Protein AF-A0A397EAC3-F1 (afdb_monomer_lite)

Organism: Aphanomyces astaci (NCBI:txid112090)

Sequence (287 aa):
MGDSKLPSREAATDLLLVFMDKLGMSSMMDRLKLCAGHKNWRTREQILVAILLAMQRFRGDPNRLCRPSIQAHSKHAHAHASLQIWRRRSKQPSARIDSPVIIAAVVVSIAPVVPAQSPGAIPLASFRQPPPAPCDIVSRRCPALQQLQRVVASGGAFHAGFAPSLRALREPLCEQVGDLRSTVAREACATITALASALTGDDSWAHLVEFFVAALLKATYVTIQVISTSADACIKSIIQSGRGGGYVKALAKFIEGVRARNQVLRLHCVEYVTLALTCWHVTVLDK

Foldseek 3Di:
DDPVQVLLLVLLLLLLLLCCQAFAQVVVVVVCVVQCPDPDVVSNVSSVVSVVVSCVVCVPPVVSNVPDGPPPPPDDPDDPDDPPPPPDDDDDDDDDDDDDDDDDDDDDDDDDDDDDDDDDDDDPPPPDDDDDDPVCPVVVLLVVLVVLLVCLVVLVCPDPVNLVVVVVCLVVLLVQCVDPPLSSVLSSLSSLLSNLQRCQPPPSNLVSVLSLLVSLLVQLPDPPVSSNVSSLVSLLSNLLSNAEQGNLSSLVVLVVQCPDPDSRSVSSSSVSNSSNSVRYDCVSVVD

pLDDT: mean 72.94, std 24.39, range [22.8, 98.31]

InterPro domains:
  IPR011989 Armadillo-like helical [G3DSA:1.25.10.10] (1-85)
  IPR011989 Armadillo-like helical [G3DSA:1.25.10.10] (137-287)
  IPR016024 Armadillo-type fold [SSF48371] (3-218)
  IPR024395 CLASP N-terminal domain [PF12348] (139-279)

Radius of gyration: 24.33 Å; chains: 1; bounding box: 80×43×44 Å

Structure (mmCIF, N/CA/C/O backbone):
data_AF-A0A397EAC3-F1
#
_entry.id   AF-A0A397EAC3-F1
#
loop_
_atom_site.group_PDB
_atom_site.id
_atom_site.type_symbol
_atom_site.label_atom_id
_atom_site.label_alt_id
_atom_site.label_comp_id
_atom_site.label_asym_id
_atom_site.label_entity_id
_atom_site.label_seq_id
_atom_site.pdbx_PDB_ins_code
_atom_site.Cartn_x
_atom_site.Cartn_y
_atom_site.Cartn_z
_atom_site.occupancy
_atom_site.B_iso_or_equiv
_atom_site.auth_seq_id
_atom_site.auth_comp_id
_atom_site.auth_asym_id
_atom_site.auth_atom_id
_atom_site.pdbx_PDB_model_num
ATOM 1 N N . MET A 1 1 ? -21.393 -4.886 17.628 1.00 43.53 1 MET A N 1
ATOM 2 C CA . MET A 1 1 ? -19.969 -4.571 17.355 1.00 43.53 1 MET A CA 1
ATOM 3 C C . MET A 1 1 ? -19.615 -3.276 18.085 1.00 43.53 1 MET A C 1
ATOM 5 O O . MET A 1 1 ? -20.201 -2.259 17.735 1.00 43.53 1 MET A O 1
ATOM 9 N N . GLY A 1 2 ? -18.743 -3.319 19.100 1.00 41.97 2 GLY A N 1
ATOM 10 C CA . GLY A 1 2 ? -18.392 -2.163 19.951 1.00 41.97 2 GLY A CA 1
ATOM 11 C C . GLY A 1 2 ? -17.590 -1.049 19.256 1.00 41.97 2 GLY A C 1
ATOM 12 O O . GLY A 1 2 ? -17.216 -1.201 18.088 1.00 41.97 2 GLY A O 1
ATOM 13 N N . ASP A 1 3 ? -17.368 0.055 19.979 1.00 50.03 3 ASP A N 1
ATOM 14 C CA . ASP A 1 3 ? -16.766 1.322 19.510 1.00 50.03 3 ASP A CA 1
ATOM 15 C C . ASP A 1 3 ? -15.290 1.239 19.127 1.00 50.03 3 ASP A C 1
ATOM 17 O O . ASP A 1 3 ? -14.825 2.040 18.324 1.00 50.03 3 ASP A O 1
ATOM 21 N N . SER A 1 4 ? -14.569 0.206 19.569 1.00 54.19 4 SER A N 1
ATOM 22 C CA . SER A 1 4 ? -13.163 -0.004 19.206 1.00 54.19 4 SER A CA 1
ATOM 23 C C . SER A 1 4 ? -12.913 -0.153 17.702 1.00 54.19 4 SER A C 1
ATOM 25 O O . SER A 1 4 ? -11.765 -0.135 17.287 1.00 54.19 4 SER A O 1
ATOM 27 N N . LYS A 1 5 ? -13.959 -0.286 16.872 1.00 67.50 5 LYS A N 1
ATOM 28 C CA . LYS A 1 5 ? -13.885 -0.494 15.414 1.00 67.50 5 LYS A CA 1
ATOM 29 C C . LYS A 1 5 ? -14.281 0.733 14.585 1.00 67.50 5 LYS A C 1
ATOM 31 O O . LYS A 1 5 ? -14.549 0.564 13.396 1.00 67.50 5 LYS A O 1
ATOM 36 N N . LEU A 1 6 ? -14.374 1.920 15.188 1.00 78.56 6 LEU A N 1
ATOM 37 C CA . LEU A 1 6 ? -14.732 3.158 14.484 1.00 78.56 6 LEU A CA 1
ATOM 38 C C . LEU A 1 6 ? -13.816 3.449 13.274 1.00 78.56 6 LEU A C 1
ATOM 40 O O . LEU A 1 6 ? -14.363 3.592 12.181 1.00 78.56 6 LEU A O 1
ATOM 44 N N . PRO A 1 7 ? -12.470 3.359 13.385 1.00 83.44 7 PRO A N 1
ATOM 45 C CA . PRO A 1 7 ? -11.579 3.690 12.266 1.00 83.44 7 PRO A CA 1
ATOM 46 C C . PRO A 1 7 ? -11.802 2.794 11.045 1.00 83.44 7 PRO A C 1
ATOM 48 O O . PRO A 1 7 ? -11.822 3.243 9.907 1.00 83.44 7 PRO A O 1
ATOM 51 N N . SER A 1 8 ? -12.054 1.500 11.270 1.00 82.00 8 SER A N 1
ATOM 52 C CA . SER A 1 8 ? -12.341 0.565 10.178 1.00 82.00 8 SER A CA 1
ATOM 53 C C . SER A 1 8 ? -13.680 0.841 9.493 1.00 82.00 8 SER A C 1
ATOM 55 O O . SER A 1 8 ? -13.867 0.426 8.354 1.00 82.00 8 SER A O 1
ATOM 57 N N . ARG A 1 9 ? -14.637 1.476 10.183 1.00 80.56 9 ARG A N 1
ATOM 58 C CA . ARG A 1 9 ? -15.923 1.865 9.586 1.00 80.56 9 ARG A CA 1
ATOM 59 C C . ARG A 1 9 ? -15.776 3.132 8.764 1.00 80.56 9 ARG A C 1
ATOM 61 O O . ARG A 1 9 ? -16.291 3.157 7.657 1.00 80.56 9 ARG A O 1
ATOM 68 N N . GLU A 1 10 ? -15.052 4.120 9.277 1.00 86.00 10 GLU A N 1
ATOM 69 C CA . GLU A 1 10 ? -14.750 5.359 8.55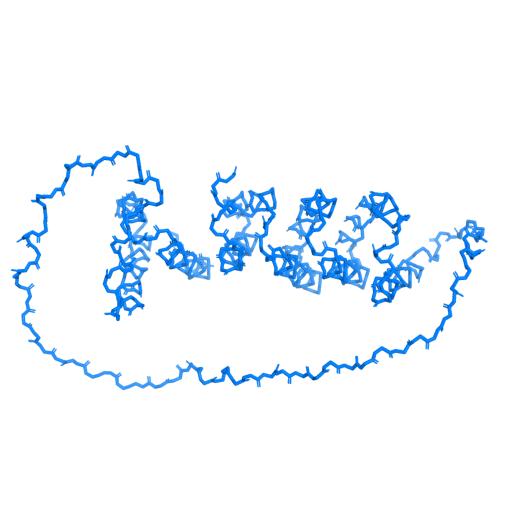4 1.00 86.00 10 GLU A CA 1
ATOM 70 C C . GLU A 1 10 ? -13.978 5.057 7.268 1.00 86.00 10 GLU A C 1
ATOM 72 O O . GLU A 1 10 ? -14.453 5.391 6.185 1.00 86.00 10 GLU A O 1
ATOM 77 N N . ALA A 1 11 ? -12.905 4.263 7.354 1.00 86.00 11 ALA A N 1
ATOM 78 C CA . ALA A 1 11 ? -12.153 3.832 6.176 1.00 86.00 11 ALA A CA 1
ATOM 79 C C . ALA A 1 11 ? -13.020 3.046 5.170 1.00 86.00 11 ALA A C 1
ATOM 81 O O . ALA A 1 11 ? -12.849 3.167 3.957 1.00 86.00 11 ALA A O 1
ATOM 82 N N . ALA A 1 12 ? -13.972 2.236 5.652 1.00 85.00 12 ALA A N 1
ATOM 83 C CA . ALA A 1 12 ? -14.898 1.515 4.779 1.00 85.00 12 ALA A CA 1
ATOM 84 C C . ALA A 1 12 ? -15.914 2.452 4.108 1.00 85.00 12 ALA A C 1
ATOM 86 O O . ALA A 1 12 ? -16.289 2.221 2.958 1.00 85.00 12 ALA A O 1
ATOM 87 N N . THR A 1 13 ? -16.349 3.505 4.799 1.00 86.31 13 THR A N 1
ATOM 88 C CA . THR A 1 13 ? -17.188 4.560 4.224 1.00 86.31 13 THR A CA 1
ATOM 89 C C . THR A 1 13 ? -16.432 5.305 3.127 1.00 86.31 13 THR A C 1
ATOM 91 O O . THR A 1 13 ? -16.969 5.450 2.029 1.00 86.31 13 THR A O 1
ATOM 94 N N . ASP A 1 14 ? -15.168 5.668 3.352 1.00 87.69 14 ASP A N 1
ATOM 95 C CA . ASP A 1 14 ? -14.322 6.293 2.326 1.00 87.69 14 ASP A CA 1
ATOM 96 C C . ASP A 1 14 ? -14.144 5.387 1.104 1.00 87.69 14 ASP A C 1
ATOM 98 O O . ASP A 1 14 ? -14.309 5.824 -0.038 1.00 87.69 14 ASP A O 1
ATOM 102 N N . LEU A 1 15 ? -13.895 4.095 1.336 1.00 87.50 15 LEU A N 1
ATOM 103 C CA . LEU A 1 15 ? -13.816 3.095 0.275 1.00 87.50 15 LEU A CA 1
ATOM 104 C C . LEU A 1 15 ? -15.108 3.041 -0.557 1.00 87.50 15 LEU A C 1
ATOM 106 O O . LEU A 1 15 ? -15.061 3.015 -1.789 1.00 87.50 15 LEU A O 1
ATOM 110 N N . LEU A 1 16 ? -16.272 3.040 0.100 1.00 85.75 16 LEU A N 1
ATOM 111 C CA . LEU A 1 16 ? -17.572 3.047 -0.575 1.00 85.75 16 LEU A CA 1
ATOM 112 C C . LEU A 1 16 ? -17.767 4.305 -1.426 1.00 85.75 16 LEU A C 1
ATOM 114 O O . LEU A 1 16 ? -18.265 4.197 -2.548 1.00 85.75 16 LEU A O 1
ATOM 118 N N . LEU A 1 17 ? -17.357 5.474 -0.932 1.00 85.88 17 LEU A N 1
ATOM 119 C CA . LEU A 1 17 ? -17.430 6.726 -1.687 1.00 85.88 17 LEU A CA 1
ATOM 120 C C . LEU A 1 17 ? -16.550 6.679 -2.942 1.00 85.88 17 LEU A C 1
ATOM 122 O O . LEU A 1 17 ? -16.998 7.093 -4.014 1.00 85.88 17 LEU A O 1
ATOM 126 N N . VAL A 1 18 ? -15.342 6.115 -2.844 1.00 86.06 18 VAL A N 1
ATOM 127 C CA . VAL A 1 18 ? -14.463 5.910 -4.008 1.00 86.06 18 VAL A CA 1
ATOM 128 C C . VAL A 1 18 ? -15.098 4.948 -5.015 1.00 86.06 18 VAL A C 1
ATOM 130 O O . VAL A 1 18 ? -15.099 5.231 -6.214 1.00 86.06 18 VAL A O 1
ATOM 133 N N . PHE A 1 19 ? -15.705 3.849 -4.561 1.00 84.19 19 PHE A N 1
ATOM 134 C CA . PHE A 1 19 ? -16.435 2.946 -5.456 1.00 84.19 19 PHE A CA 1
ATOM 135 C C . PHE A 1 19 ? -17.605 3.633 -6.161 1.00 84.19 19 PHE A C 1
ATOM 137 O O . PHE A 1 19 ? -17.790 3.431 -7.360 1.00 84.19 19 PHE A O 1
ATOM 144 N N . MET A 1 20 ? -18.379 4.454 -5.450 1.00 84.12 20 MET A N 1
ATOM 145 C CA . MET A 1 20 ? -19.489 5.201 -6.047 1.00 84.12 20 MET A CA 1
ATOM 146 C C . MET A 1 20 ? -19.011 6.214 -7.094 1.00 84.12 20 MET A C 1
ATOM 148 O O . MET A 1 20 ? -19.676 6.364 -8.116 1.00 84.12 20 MET A O 1
ATOM 152 N N . ASP A 1 21 ? -17.860 6.862 -6.885 1.00 82.44 21 ASP A N 1
ATOM 153 C CA . ASP A 1 21 ? -17.266 7.777 -7.873 1.00 82.44 21 ASP A CA 1
ATOM 154 C C . ASP A 1 21 ? -16.772 7.040 -9.129 1.00 82.44 21 ASP A C 1
ATOM 156 O O . ASP A 1 21 ? -16.968 7.513 -10.251 1.00 82.44 21 ASP A O 1
ATOM 160 N N . LYS A 1 22 ? -16.170 5.856 -8.963 1.00 80.19 22 LYS A N 1
ATOM 161 C CA . LYS A 1 22 ? -15.579 5.095 -10.078 1.00 80.19 22 LYS A CA 1
ATOM 162 C C . LYS A 1 22 ? -16.589 4.250 -10.858 1.00 80.19 22 LYS A C 1
ATOM 164 O O . LYS A 1 22 ? -16.527 4.227 -12.086 1.00 80.19 22 LYS A O 1
ATOM 169 N N . LEU A 1 23 ? -17.494 3.554 -10.167 1.00 79.00 23 LEU A N 1
ATOM 170 C CA . LEU A 1 23 ? -18.434 2.586 -10.757 1.00 79.00 23 LEU A CA 1
ATOM 171 C C . LEU A 1 23 ? -19.857 3.138 -10.935 1.00 79.00 23 LEU A C 1
ATOM 173 O O . LEU A 1 23 ? -20.653 2.539 -11.657 1.00 79.00 23 LEU A O 1
ATOM 177 N N . GLY A 1 24 ? -20.177 4.268 -10.299 1.00 77.31 24 GLY A N 1
ATOM 178 C CA . GLY A 1 24 ? -21.518 4.848 -10.268 1.00 77.31 24 GLY A CA 1
ATOM 179 C C . GLY A 1 24 ? -22.340 4.401 -9.053 1.00 77.31 24 GLY A C 1
ATOM 180 O O . GLY A 1 24 ? -22.225 3.276 -8.556 1.00 77.31 24 GLY A O 1
ATOM 181 N N . MET A 1 25 ? -23.203 5.298 -8.566 1.00 77.75 25 MET A N 1
ATOM 182 C CA . MET A 1 25 ? -24.016 5.062 -7.366 1.00 77.75 25 MET A CA 1
ATOM 183 C C . MET A 1 25 ? -25.065 3.966 -7.586 1.00 77.75 25 MET A C 1
ATOM 185 O O . MET A 1 25 ? -25.269 3.136 -6.703 1.00 77.75 25 MET A O 1
ATOM 189 N N . SER A 1 26 ? -25.693 3.926 -8.765 1.00 74.00 26 SER A N 1
ATOM 190 C CA . SER A 1 26 ? -26.699 2.925 -9.154 1.00 74.00 26 SER A CA 1
ATOM 191 C C . SER A 1 26 ? -26.217 1.487 -8.908 1.00 74.00 26 SER A C 1
ATOM 193 O O . SER A 1 26 ? -26.863 0.729 -8.184 1.00 74.00 26 SER A O 1
ATOM 195 N N . SER A 1 27 ? -25.025 1.147 -9.410 1.00 75.12 27 SER A N 1
ATOM 196 C CA . SER A 1 27 ? -24.421 -0.180 -9.252 1.00 75.12 27 SER A CA 1
ATOM 197 C C . SER A 1 27 ? -24.077 -0.517 -7.798 1.00 75.12 27 SER A C 1
ATOM 199 O O . SER A 1 27 ? -24.056 -1.696 -7.433 1.00 75.12 27 SER A O 1
ATOM 201 N N . MET A 1 28 ? -23.777 0.488 -6.972 1.00 78.88 28 MET A N 1
ATOM 202 C CA . MET A 1 28 ? -23.468 0.294 -5.554 1.00 78.88 28 MET A CA 1
ATOM 203 C C . MET A 1 28 ? -24.733 0.170 -4.706 1.00 78.88 28 MET A C 1
ATOM 205 O O . MET A 1 28 ? -24.757 -0.617 -3.758 1.00 78.88 28 MET A O 1
ATOM 209 N N . MET A 1 29 ? -25.805 0.880 -5.059 1.00 76.31 29 MET A N 1
ATOM 210 C CA . MET A 1 29 ? -27.052 0.865 -4.299 1.00 76.31 29 MET A CA 1
ATOM 211 C C . MET A 1 29 ? -27.700 -0.517 -4.240 1.00 76.31 29 MET A C 1
ATOM 213 O O . MET A 1 29 ? -28.199 -0.903 -3.182 1.00 76.31 29 MET A O 1
ATOM 217 N N . ASP A 1 30 ? -27.637 -1.299 -5.319 1.00 74.25 30 ASP A N 1
ATOM 218 C CA . ASP A 1 30 ? -28.155 -2.671 -5.310 1.00 74.25 30 ASP A CA 1
ATOM 219 C C . ASP A 1 30 ? -27.391 -3.582 -4.345 1.00 74.25 30 ASP A C 1
ATOM 221 O O . ASP A 1 30 ? -27.995 -4.401 -3.652 1.00 74.25 30 ASP A O 1
ATOM 225 N N . ARG A 1 31 ? -26.074 -3.385 -4.215 1.00 76.25 31 ARG A N 1
ATOM 226 C CA . ARG A 1 31 ? -25.243 -4.134 -3.260 1.00 76.25 31 ARG A CA 1
ATOM 227 C C . ARG A 1 31 ? -25.480 -3.677 -1.821 1.00 76.25 31 ARG A C 1
ATOM 229 O O . ARG A 1 31 ? -25.472 -4.500 -0.908 1.00 76.25 31 ARG A O 1
ATOM 236 N N . LEU A 1 32 ? -25.748 -2.388 -1.610 1.00 77.75 32 LEU A N 1
ATOM 237 C CA . LEU A 1 32 ? -26.017 -1.820 -0.285 1.00 77.75 32 LEU A CA 1
ATOM 238 C C . LEU A 1 32 ? -27.360 -2.261 0.313 1.00 77.75 32 LEU A C 1
ATOM 240 O O . LEU A 1 32 ? -27.487 -2.275 1.541 1.00 77.75 32 LEU A O 1
ATOM 244 N N . LYS A 1 33 ? -28.330 -2.697 -0.505 1.00 74.31 33 LYS A N 1
ATOM 245 C CA . LYS A 1 33 ? -29.596 -3.286 -0.019 1.00 74.31 33 LYS A CA 1
ATOM 246 C C . LYS A 1 33 ? -29.358 -4.459 0.939 1.00 74.31 33 LYS A C 1
ATOM 248 O O . LYS A 1 33 ? -30.052 -4.576 1.946 1.00 74.31 33 LYS A O 1
ATOM 253 N N . LEU A 1 34 ? -28.332 -5.276 0.680 1.00 72.88 34 LEU A N 1
ATOM 254 C CA . LEU A 1 34 ? -27.949 -6.403 1.543 1.00 72.88 34 LEU A CA 1
ATOM 255 C C . LEU A 1 34 ? -27.503 -5.944 2.938 1.00 72.88 34 LEU A C 1
ATOM 257 O O . LEU A 1 34 ? -27.722 -6.629 3.936 1.00 72.88 34 LEU A O 1
ATOM 261 N N . CYS A 1 35 ? -26.899 -4.762 3.017 1.00 70.44 35 CYS A N 1
ATOM 262 C CA . CYS A 1 35 ? -26.372 -4.214 4.255 1.00 70.44 35 CYS A CA 1
ATOM 263 C C . CYS A 1 35 ? -27.472 -3.499 5.076 1.00 70.44 35 CYS A C 1
ATOM 265 O O . CYS A 1 35 ? -27.381 -3.443 6.305 1.00 70.44 35 CYS A O 1
ATOM 267 N N . ALA A 1 36 ? -28.545 -3.017 4.432 1.00 72.50 36 ALA A N 1
ATOM 268 C CA . ALA A 1 36 ? -29.684 -2.373 5.099 1.00 72.50 36 ALA A CA 1
ATOM 269 C C . ALA A 1 36 ? -30.451 -3.331 6.037 1.00 72.50 36 ALA A C 1
ATOM 271 O O . ALA A 1 36 ? -30.940 -2.915 7.087 1.00 72.50 36 ALA A O 1
ATOM 272 N N . GLY A 1 37 ? -30.493 -4.627 5.705 1.00 75.44 37 GLY A N 1
ATOM 273 C CA . GLY A 1 37 ? -31.108 -5.680 6.526 1.00 75.44 37 GLY A CA 1
ATOM 274 C C . GLY A 1 37 ? -30.198 -6.281 7.609 1.00 75.44 37 GLY A C 1
ATOM 275 O O . GLY A 1 37 ? -30.579 -7.243 8.273 1.00 75.44 37 GLY A O 1
ATOM 276 N N . HIS A 1 38 ? -28.981 -5.765 7.796 1.00 80.44 38 HIS A N 1
ATOM 277 C CA . HIS A 1 38 ? -27.988 -6.406 8.657 1.00 80.44 38 HIS A CA 1
ATOM 278 C C . HIS A 1 38 ? -28.370 -6.351 10.156 1.00 80.44 38 HIS A C 1
ATOM 280 O O . HIS A 1 38 ? -28.810 -5.316 10.660 1.00 80.44 38 HIS A O 1
ATOM 286 N N . LYS A 1 39 ? -28.138 -7.445 10.909 1.00 82.00 39 LYS A N 1
ATOM 287 C CA . LYS A 1 39 ? -28.483 -7.550 12.352 1.00 82.00 39 LYS A CA 1
ATOM 288 C C . LYS A 1 39 ? -27.833 -6.463 13.220 1.00 82.00 39 LYS A C 1
ATOM 290 O O . LYS A 1 39 ? -28.390 -6.045 14.229 1.00 82.00 39 LYS A O 1
ATOM 295 N N . ASN A 1 40 ? -26.636 -6.011 12.851 1.00 79.81 40 ASN A N 1
ATOM 296 C CA . ASN A 1 40 ? -25.914 -4.968 13.581 1.00 79.81 40 ASN A CA 1
ATOM 297 C C . ASN A 1 40 ? -26.407 -3.571 13.176 1.00 79.81 40 ASN A C 1
ATOM 299 O O . ASN A 1 40 ? -26.112 -3.118 12.071 1.00 79.81 40 ASN A O 1
ATOM 303 N N . TRP A 1 41 ? -27.076 -2.863 14.090 1.00 82.06 41 TRP A N 1
ATOM 304 C CA . TRP A 1 41 ? -27.658 -1.545 13.813 1.00 82.06 41 TRP A CA 1
ATOM 305 C C . TRP A 1 41 ? -26.632 -0.490 13.385 1.00 82.06 41 TRP A C 1
ATOM 307 O O . TRP A 1 41 ? -26.915 0.289 12.485 1.00 82.06 41 TRP A O 1
ATOM 317 N N . ARG A 1 42 ? -25.415 -0.536 13.939 1.00 78.62 42 ARG A N 1
ATOM 318 C CA . ARG A 1 42 ? -24.302 0.339 13.536 1.00 78.62 42 ARG A CA 1
ATOM 319 C C . ARG A 1 42 ? -23.920 0.158 12.069 1.00 78.62 42 ARG A C 1
ATOM 321 O O . ARG A 1 42 ? -23.558 1.113 11.407 1.00 78.62 42 ARG A O 1
ATOM 328 N N . THR A 1 43 ? -23.997 -1.065 11.541 1.00 77.94 43 THR A N 1
ATOM 329 C CA . THR A 1 43 ? -23.756 -1.305 10.110 1.00 77.94 43 THR A CA 1
ATOM 330 C C . THR A 1 43 ? -24.842 -0.636 9.271 1.00 77.94 43 THR A C 1
ATOM 332 O O . THR A 1 43 ? -24.526 -0.026 8.259 1.00 77.94 43 THR A O 1
ATOM 335 N N . ARG A 1 44 ? -26.102 -0.695 9.725 1.00 81.19 44 ARG A N 1
ATOM 336 C CA . ARG A 1 44 ? -27.232 -0.032 9.059 1.00 81.19 44 ARG A CA 1
ATOM 337 C C . ARG A 1 44 ? -27.061 1.487 9.029 1.00 81.19 44 ARG A C 1
ATOM 339 O O . ARG A 1 44 ? -27.207 2.093 7.977 1.00 81.19 44 ARG A O 1
ATOM 346 N N . GLU A 1 45 ? -26.687 2.077 10.160 1.00 84.12 45 GLU A N 1
ATOM 347 C CA . GLU A 1 45 ? -26.402 3.510 10.284 1.00 84.12 45 GLU A CA 1
ATOM 348 C C . GLU A 1 45 ? -25.259 3.961 9.363 1.00 84.12 45 GLU A C 1
ATOM 350 O O . GLU A 1 45 ? -25.414 4.929 8.627 1.00 84.12 45 GLU A O 1
ATOM 355 N N . GLN A 1 46 ? -24.141 3.230 9.331 1.00 81.81 46 GLN A N 1
ATOM 356 C CA . GLN A 1 46 ? -22.985 3.596 8.503 1.00 81.81 46 GLN A CA 1
ATOM 357 C C . GLN A 1 46 ? -23.305 3.630 7.005 1.00 81.81 46 GLN A C 1
ATOM 359 O O . GLN A 1 46 ? -22.788 4.475 6.283 1.00 81.81 46 GLN A O 1
ATOM 364 N N . ILE A 1 47 ? -24.203 2.767 6.528 1.00 81.56 47 ILE A N 1
ATOM 365 C CA . ILE A 1 47 ? -24.660 2.811 5.131 1.00 81.56 47 ILE A CA 1
ATOM 366 C C . ILE A 1 47 ? -25.446 4.090 4.860 1.00 81.56 47 ILE A C 1
ATOM 368 O O . ILE A 1 47 ? -25.269 4.699 3.810 1.00 81.56 47 ILE A O 1
ATOM 372 N N . LEU A 1 48 ? -26.310 4.504 5.790 1.00 82.12 48 LEU A N 1
ATOM 373 C CA . LEU A 1 48 ? -27.077 5.741 5.647 1.00 82.12 48 LEU A CA 1
ATOM 374 C C . LEU A 1 48 ? -26.145 6.954 5.617 1.00 82.12 48 LEU A C 1
ATOM 376 O O . LEU A 1 48 ? -26.323 7.830 4.774 1.00 82.12 48 LEU A O 1
ATOM 380 N N . VAL A 1 49 ? -25.120 6.966 6.475 1.00 85.19 49 VAL A N 1
ATOM 381 C CA . VAL A 1 49 ? -24.068 7.991 6.463 1.00 85.19 49 VAL A CA 1
ATOM 382 C C . VAL A 1 49 ? -23.325 7.988 5.125 1.00 85.19 49 VAL A C 1
ATOM 384 O O . VAL A 1 49 ? -23.194 9.041 4.509 1.00 85.19 49 VAL A O 1
ATOM 387 N N . ALA A 1 50 ? -22.915 6.822 4.618 1.00 82.12 50 ALA A N 1
ATOM 388 C CA . ALA A 1 50 ? -22.238 6.711 3.325 1.00 82.12 50 ALA A CA 1
ATOM 389 C C . ALA A 1 50 ? -23.109 7.216 2.160 1.00 82.12 50 ALA A C 1
ATOM 391 O O . ALA A 1 50 ? -22.627 7.955 1.304 1.00 82.12 50 ALA A O 1
ATOM 392 N N . ILE A 1 51 ? -24.402 6.872 2.144 1.00 81.44 51 ILE A N 1
ATOM 393 C CA . ILE A 1 51 ? -25.360 7.359 1.140 1.00 81.44 51 ILE A CA 1
ATOM 394 C C . ILE A 1 51 ? -25.513 8.878 1.240 1.00 81.44 51 ILE A C 1
ATOM 396 O O . ILE A 1 51 ? -25.476 9.561 0.219 1.00 81.44 51 ILE A O 1
ATOM 400 N N . LEU A 1 52 ? -25.657 9.420 2.451 1.00 83.94 52 LEU A N 1
ATOM 401 C CA . LEU A 1 52 ? -25.778 10.859 2.669 1.00 83.94 52 LEU A CA 1
ATOM 402 C C . LEU A 1 52 ? -24.529 11.604 2.182 1.00 83.94 52 LEU A C 1
ATOM 404 O O . LEU A 1 52 ? -24.655 12.586 1.451 1.00 83.94 52 LEU A O 1
ATOM 408 N N . LEU A 1 53 ? -23.340 11.123 2.549 1.00 84.25 53 LEU A N 1
ATOM 409 C CA . LEU A 1 53 ? -22.067 11.698 2.118 1.00 84.25 53 LEU A CA 1
ATOM 410 C C . LEU A 1 53 ? -21.909 11.617 0.600 1.00 84.25 53 LEU A C 1
ATOM 412 O O . LEU A 1 53 ? -21.504 12.598 -0.017 1.00 84.25 53 LEU A O 1
ATOM 416 N N . ALA A 1 54 ? -22.306 10.507 -0.025 1.00 79.31 54 ALA A N 1
ATOM 417 C CA . ALA A 1 54 ? -22.322 10.387 -1.478 1.00 79.31 54 ALA A CA 1
ATOM 418 C C . ALA A 1 54 ? -23.266 11.418 -2.111 1.00 79.31 54 ALA A C 1
ATOM 420 O O . ALA A 1 54 ? -22.870 12.162 -3.006 1.00 79.31 54 ALA A O 1
ATOM 421 N N . MET A 1 55 ? -24.499 11.536 -1.613 1.00 77.75 55 MET A N 1
ATOM 422 C CA . MET A 1 55 ? -25.459 12.527 -2.108 1.00 77.75 55 MET A CA 1
ATOM 423 C C . MET A 1 55 ? -24.940 13.960 -1.955 1.00 77.75 55 MET A C 1
ATOM 425 O O . MET A 1 55 ? -25.153 14.776 -2.847 1.00 77.75 55 MET A O 1
ATOM 429 N N . GLN A 1 56 ? -24.253 14.273 -0.852 1.00 83.44 56 GLN A N 1
ATOM 430 C CA . GLN A 1 56 ? -23.607 15.571 -0.640 1.00 83.44 56 GLN A CA 1
ATOM 431 C C . GLN A 1 56 ? -22.443 15.793 -1.615 1.00 83.44 56 GLN A C 1
ATOM 433 O O . GLN A 1 56 ? -22.361 16.858 -2.226 1.00 83.44 56 GLN A O 1
ATOM 438 N N . ARG A 1 57 ? -21.595 14.777 -1.812 1.00 78.06 57 ARG A N 1
ATOM 439 C CA . ARG A 1 57 ? -20.439 14.790 -2.720 1.00 78.06 57 ARG A CA 1
ATOM 440 C C . ARG A 1 57 ? -20.844 15.020 -4.178 1.00 78.06 57 ARG A C 1
ATOM 442 O O . ARG A 1 57 ? -20.168 15.765 -4.879 1.00 78.06 57 ARG A O 1
ATOM 449 N N . PHE A 1 58 ? -21.946 14.414 -4.624 1.00 71.50 58 PHE A N 1
ATOM 450 C CA . PHE A 1 58 ? -22.406 14.459 -6.017 1.00 71.50 58 PHE A CA 1
ATOM 451 C C . PHE A 1 58 ? -23.510 15.495 -6.292 1.00 71.50 58 PHE A C 1
ATOM 453 O O . PHE A 1 58 ? -24.054 15.507 -7.396 1.00 71.50 58 PHE A O 1
ATOM 460 N N . ARG A 1 59 ? -23.844 16.392 -5.344 1.00 68.69 59 ARG A N 1
ATOM 461 C CA . ARG A 1 59 ? -24.915 17.401 -5.531 1.00 68.69 59 ARG A CA 1
ATOM 462 C C . ARG A 1 59 ? -24.775 18.247 -6.800 1.00 68.69 59 ARG A C 1
ATOM 464 O O . ARG A 1 59 ? -25.794 18.675 -7.330 1.00 68.69 59 ARG A O 1
ATOM 471 N N . GLY A 1 60 ? -23.547 18.516 -7.246 1.00 66.81 60 GLY A N 1
ATOM 472 C CA . GLY A 1 60 ? -23.273 19.336 -8.430 1.00 66.81 60 GLY A CA 1
ATOM 473 C C . GLY A 1 60 ? -23.486 18.623 -9.769 1.00 66.81 60 GLY A C 1
ATOM 474 O O . GLY A 1 60 ? -23.708 19.300 -10.762 1.00 66.81 60 GLY A O 1
ATOM 475 N N . ASP A 1 61 ? -23.477 17.285 -9.794 1.00 65.69 61 ASP A N 1
ATOM 476 C CA . ASP A 1 61 ? -23.527 16.477 -11.020 1.00 65.69 61 ASP A CA 1
ATOM 477 C C . ASP A 1 61 ? -24.430 15.237 -10.838 1.00 65.69 61 ASP A C 1
ATOM 479 O O . ASP A 1 61 ? -23.937 14.113 -10.673 1.00 65.69 61 ASP A O 1
ATOM 483 N N . PRO A 1 62 ? -25.769 15.384 -10.912 1.00 63.25 62 PRO A N 1
ATOM 484 C CA . PRO A 1 62 ? -26.711 14.270 -10.751 1.00 63.25 62 PRO A CA 1
ATOM 485 C C . PRO A 1 62 ? -26.498 13.134 -11.765 1.00 63.25 62 PRO A C 1
ATOM 487 O O . PRO A 1 62 ? -26.796 11.976 -11.485 1.00 63.25 62 PRO A O 1
ATOM 490 N N . ASN A 1 63 ? -25.906 13.429 -12.923 1.00 61.78 63 ASN A N 1
ATOM 491 C CA . ASN A 1 63 ? -25.605 12.428 -13.947 1.00 61.78 63 ASN A CA 1
ATOM 492 C C . ASN A 1 63 ? -24.469 11.468 -13.540 1.00 61.78 63 ASN A C 1
ATOM 494 O O . ASN A 1 63 ? -24.420 10.345 -14.041 1.00 61.78 63 ASN A O 1
ATOM 498 N N . ARG A 1 64 ? -23.582 11.852 -12.605 1.00 59.16 64 ARG A N 1
ATOM 499 C CA . ARG A 1 64 ? -22.567 10.937 -12.044 1.00 59.16 64 ARG A CA 1
ATOM 500 C C . ARG A 1 64 ? -23.184 9.882 -11.123 1.00 59.16 64 ARG A C 1
ATOM 502 O O . ARG A 1 64 ? -22.698 8.754 -11.088 1.00 59.16 64 ARG A O 1
ATOM 509 N N . LEU A 1 65 ? -24.288 10.212 -10.445 1.00 57.22 65 LEU A N 1
ATOM 510 C CA . LEU A 1 65 ? -25.058 9.263 -9.627 1.00 57.22 65 LEU A CA 1
ATOM 511 C C . LEU A 1 65 ? -25.731 8.186 -10.497 1.00 57.22 65 LEU A C 1
ATOM 513 O O . LEU A 1 65 ? -25.788 7.019 -10.109 1.00 57.22 65 LEU A O 1
ATOM 517 N N . CYS A 1 66 ? -26.184 8.572 -11.692 1.00 55.44 66 CYS A N 1
ATOM 518 C CA . CYS A 1 66 ? -26.920 7.722 -12.627 1.00 55.44 66 CYS A CA 1
ATOM 519 C C . CYS A 1 66 ? -26.059 7.132 -13.754 1.00 55.44 66 CYS A C 1
ATOM 521 O O . CYS A 1 66 ? -26.621 6.738 -14.777 1.00 55.44 66 CYS A O 1
ATOM 523 N N . ARG A 1 67 ? -24.722 7.060 -13.617 1.00 55.16 67 ARG A N 1
ATOM 524 C CA . ARG A 1 67 ? -23.904 6.366 -14.625 1.00 55.16 67 ARG A CA 1
ATOM 525 C C . ARG A 1 67 ? -24.440 4.935 -14.799 1.00 55.16 67 ARG A C 1
ATOM 527 O O . ARG A 1 67 ? -24.563 4.227 -13.793 1.00 55.16 67 ARG A O 1
ATOM 534 N N . PRO A 1 68 ? -24.795 4.505 -16.025 1.00 45.94 68 PRO A N 1
ATOM 535 C CA . PRO A 1 68 ? -25.063 3.099 -16.268 1.00 45.94 68 PRO A CA 1
ATOM 536 C C . PRO A 1 68 ? -23.784 2.333 -15.934 1.00 45.94 68 PRO A C 1
ATOM 538 O O . PRO A 1 68 ? -22.677 2.794 -16.229 1.00 45.94 68 PRO A O 1
ATOM 541 N N . SER A 1 69 ? -23.936 1.203 -15.246 1.00 46.72 69 SER A N 1
ATOM 542 C CA . SER A 1 69 ? -22.830 0.304 -14.935 1.00 46.72 69 SER A CA 1
ATOM 543 C C . SER A 1 69 ? -22.004 0.065 -16.201 1.00 46.72 69 SER A C 1
ATOM 545 O O . SER A 1 69 ? -22.557 -0.100 -17.286 1.00 46.72 69 SER A O 1
ATOM 547 N N . ILE A 1 70 ? -20.674 0.039 -16.087 1.00 47.91 70 ILE A N 1
ATOM 548 C CA . ILE A 1 70 ? -19.765 -0.194 -17.231 1.00 47.91 70 ILE A CA 1
ATOM 549 C C . ILE A 1 70 ? -20.101 -1.523 -17.951 1.00 47.91 70 ILE A C 1
ATOM 551 O O . ILE A 1 70 ? -19.847 -1.679 -19.141 1.00 47.91 70 ILE A O 1
ATOM 555 N N . GLN A 1 71 ? -20.814 -2.424 -17.268 1.00 40.28 71 GLN A N 1
ATOM 556 C CA . GLN A 1 71 ? -21.332 -3.696 -17.773 1.00 40.28 71 GLN A CA 1
ATOM 557 C C . GLN A 1 71 ? -22.661 -3.607 -18.564 1.00 40.28 71 GLN A C 1
ATOM 559 O O . GLN A 1 71 ? -23.134 -4.616 -19.084 1.00 40.28 71 GLN A O 1
ATOM 564 N N . ALA A 1 72 ? -23.274 -2.426 -18.688 1.00 35.34 72 ALA A N 1
ATOM 565 C CA . ALA A 1 72 ? -24.579 -2.226 -19.330 1.00 35.34 72 ALA A CA 1
ATOM 566 C C . ALA A 1 72 ? -24.513 -1.872 -20.830 1.00 35.34 72 ALA A C 1
ATOM 568 O O . ALA A 1 72 ? -25.525 -1.487 -21.405 1.00 35.34 72 ALA A O 1
ATOM 569 N N . HIS A 1 73 ? -23.367 -2.040 -21.501 1.00 31.33 73 HIS A N 1
ATOM 570 C CA . HIS A 1 73 ? -23.298 -1.881 -22.964 1.00 31.33 73 HIS A CA 1
ATOM 571 C C . HIS A 1 73 ? -23.823 -3.094 -23.751 1.00 31.33 73 HIS A C 1
ATOM 573 O O . HIS A 1 73 ? -23.852 -3.048 -24.975 1.00 31.33 73 HIS A O 1
ATOM 579 N N . SER A 1 74 ? -24.266 -4.174 -23.091 1.00 34.53 74 SER A N 1
ATOM 580 C CA . SER A 1 74 ? -24.750 -5.372 -23.796 1.00 34.53 74 SER A CA 1
ATOM 581 C C . SER A 1 74 ? -26.243 -5.666 -23.642 1.00 34.53 74 SER A C 1
ATOM 583 O O . SER A 1 74 ? -26.789 -6.355 -24.502 1.00 34.53 74 SER A O 1
ATOM 585 N N . LYS A 1 75 ? -26.942 -5.197 -22.601 1.00 35.12 75 LYS A N 1
ATOM 586 C CA . LYS A 1 75 ? -28.350 -5.582 -22.389 1.00 35.12 75 LYS A CA 1
ATOM 587 C C . LYS A 1 75 ? -29.139 -4.444 -21.749 1.00 35.12 75 LYS A C 1
ATOM 589 O O . LYS A 1 75 ? -28.715 -3.927 -20.725 1.00 35.12 75 LYS A O 1
ATOM 594 N N . HIS A 1 76 ? -30.303 -4.155 -22.332 1.00 31.50 76 HIS A N 1
ATOM 595 C CA . HIS A 1 76 ? -31.364 -3.226 -21.906 1.00 31.50 76 HIS A CA 1
ATOM 596 C C . HIS A 1 76 ? -31.514 -1.903 -22.677 1.00 31.50 76 HIS A C 1
ATOM 598 O O . HIS A 1 76 ? -31.528 -0.814 -22.111 1.00 31.50 76 HIS A O 1
ATOM 604 N N . ALA A 1 77 ? -31.851 -2.028 -23.966 1.00 30.20 77 ALA A N 1
ATOM 605 C CA . ALA A 1 77 ? -33.094 -1.406 -24.425 1.00 30.20 77 ALA A CA 1
ATOM 606 C C . ALA A 1 77 ? -34.259 -2.011 -23.609 1.00 30.20 77 ALA A C 1
ATOM 608 O O . ALA A 1 77 ? -34.287 -3.221 -23.412 1.00 30.20 77 ALA A O 1
ATOM 609 N N . HIS A 1 78 ? -35.186 -1.183 -23.122 1.00 33.41 78 HIS A N 1
ATOM 610 C CA . HIS A 1 78 ? -36.271 -1.502 -22.171 1.00 33.41 78 HIS A CA 1
ATOM 611 C C . HIS A 1 78 ? -35.913 -1.409 -20.679 1.00 33.41 78 HIS A C 1
ATOM 613 O O . HIS A 1 78 ? -35.791 -2.414 -19.986 1.00 33.41 78 HIS A O 1
ATOM 619 N N . ALA A 1 79 ? -35.851 -0.176 -20.165 1.00 30.73 79 ALA A N 1
ATOM 620 C CA . ALA A 1 79 ? -36.282 0.151 -18.798 1.00 30.73 79 ALA A CA 1
ATOM 621 C C . ALA A 1 79 ? -36.600 1.656 -18.659 1.00 30.73 79 ALA A C 1
ATOM 623 O O . ALA A 1 79 ? -36.189 2.322 -17.712 1.00 30.73 79 ALA A O 1
ATOM 624 N N . HIS A 1 80 ? -37.329 2.222 -19.623 1.00 31.64 80 HIS A N 1
ATOM 625 C CA . HIS A 1 80 ? -37.810 3.604 -19.573 1.00 31.64 80 HIS A CA 1
ATOM 626 C C . HIS A 1 80 ? -39.198 3.629 -18.907 1.00 31.64 80 HIS A C 1
ATOM 628 O O . HIS A 1 80 ? -40.200 3.788 -19.593 1.00 31.64 80 HIS A O 1
ATOM 634 N N . ALA A 1 81 ? -39.295 3.372 -17.593 1.00 30.86 81 ALA A N 1
ATOM 635 C CA . ALA A 1 81 ? -40.616 3.357 -16.933 1.00 30.86 81 ALA A CA 1
ATOM 636 C C . ALA A 1 81 ? -40.690 3.714 -15.433 1.00 30.86 81 ALA A C 1
ATOM 638 O O . ALA A 1 81 ? -41.798 3.773 -14.914 1.00 30.86 81 ALA A O 1
ATOM 639 N N . SER A 1 82 ? -39.594 4.019 -14.721 1.00 28.52 82 SER A N 1
ATOM 640 C CA . SER A 1 82 ? -39.680 4.165 -13.244 1.00 28.52 82 SER A CA 1
ATOM 641 C C . SER A 1 82 ? -39.233 5.511 -12.656 1.00 28.52 82 SER A C 1
ATOM 643 O O . SER A 1 82 ? -39.190 5.661 -11.438 1.00 28.52 82 SER A O 1
ATOM 645 N N . LEU A 1 83 ? -38.962 6.535 -13.474 1.00 30.22 83 LEU A N 1
ATOM 646 C CA . LEU A 1 83 ? -38.485 7.853 -13.007 1.00 30.22 83 LEU A CA 1
ATOM 647 C C . LEU A 1 83 ? -39.587 8.892 -12.697 1.00 30.22 83 LEU A C 1
ATOM 649 O O . LEU A 1 83 ? -39.317 10.090 -12.680 1.00 30.22 83 LEU A O 1
ATOM 653 N N . GLN A 1 84 ? -40.822 8.472 -12.412 1.00 27.94 84 GLN A N 1
ATOM 654 C CA . GLN A 1 84 ? -41.946 9.402 -12.177 1.00 27.94 84 GLN A CA 1
ATOM 655 C C . GLN A 1 84 ? -42.466 9.454 -10.725 1.00 27.94 84 GLN A C 1
ATOM 657 O O . GLN A 1 84 ? -43.349 10.252 -10.433 1.00 27.94 84 GLN A O 1
ATOM 662 N N . ILE A 1 85 ? -41.907 8.690 -9.775 1.00 31.34 85 ILE A N 1
ATOM 663 C CA . ILE A 1 85 ? -42.509 8.566 -8.425 1.00 31.34 85 ILE A CA 1
ATOM 664 C C . ILE A 1 85 ? -41.813 9.420 -7.339 1.00 31.34 85 ILE A C 1
ATOM 666 O O . ILE A 1 85 ? -42.384 9.646 -6.278 1.00 31.34 85 ILE A O 1
ATOM 670 N N . TRP A 1 86 ? -40.632 10.004 -7.588 1.00 28.77 86 TRP A N 1
ATOM 671 C CA . TRP A 1 86 ? -39.889 10.745 -6.544 1.00 28.77 86 TRP A CA 1
ATOM 672 C C . TRP A 1 86 ? -40.074 12.277 -6.549 1.00 28.77 86 TRP A C 1
ATOM 674 O O . TRP A 1 86 ? -39.489 12.985 -5.734 1.00 28.77 86 TRP A O 1
ATOM 684 N N . ARG A 1 87 ? -40.919 12.831 -7.431 1.00 28.72 87 ARG A N 1
ATOM 685 C CA . ARG A 1 87 ? -41.304 14.256 -7.388 1.00 28.72 87 ARG A CA 1
ATOM 686 C C . ARG A 1 87 ? -42.643 14.432 -6.675 1.00 28.72 87 ARG A C 1
ATOM 688 O O . ARG A 1 87 ? -43.650 14.647 -7.339 1.00 28.72 87 ARG A O 1
ATOM 695 N N . ARG A 1 88 ? -42.658 14.377 -5.339 1.00 30.78 88 ARG A N 1
ATOM 696 C CA . ARG A 1 88 ? -43.589 15.128 -4.460 1.00 30.78 88 ARG A CA 1
ATOM 697 C C . ARG A 1 88 ? -43.348 14.756 -2.992 1.00 30.78 88 ARG A C 1
ATOM 699 O O . ARG A 1 88 ? -43.284 13.582 -2.660 1.00 30.78 88 ARG A O 1
ATOM 706 N N . ARG A 1 89 ? -43.345 15.789 -2.136 1.00 28.03 89 ARG A N 1
ATOM 707 C CA . ARG A 1 89 ? -42.953 15.856 -0.706 1.00 28.03 89 ARG A CA 1
ATOM 708 C C . ARG A 1 89 ? -41.430 15.931 -0.520 1.00 28.03 89 ARG A C 1
ATOM 710 O O . ARG A 1 89 ? -40.734 15.005 -0.881 1.00 28.03 89 ARG A O 1
ATOM 717 N N . SER A 1 90 ? -40.838 17.003 -0.003 1.00 26.05 90 SER A N 1
ATOM 718 C CA . SER A 1 90 ? -41.331 18.031 0.920 1.00 26.05 90 SER A CA 1
ATOM 719 C C . SER A 1 90 ? -40.609 19.367 0.703 1.00 26.05 90 SER A C 1
ATOM 721 O O . SER A 1 90 ? -39.422 19.411 0.389 1.00 26.05 90 SER A O 1
ATOM 723 N N . LYS A 1 91 ? -41.362 20.456 0.891 1.00 27.97 91 LYS A N 1
ATOM 724 C CA . LYS A 1 91 ? -40.872 21.831 1.015 1.00 27.97 91 LYS A CA 1
ATOM 725 C C . LYS A 1 91 ? -39.902 21.964 2.206 1.00 27.97 91 LYS A C 1
ATOM 727 O O . LYS A 1 91 ? -40.064 21.291 3.217 1.00 27.97 91 LYS A O 1
ATOM 732 N N . GLN A 1 92 ? -38.932 22.853 2.015 1.00 30.39 92 GLN A N 1
ATOM 733 C CA . GLN A 1 92 ? -37.955 23.463 2.937 1.00 30.39 92 GLN A CA 1
ATOM 734 C C . GLN A 1 92 ? -38.578 24.001 4.261 1.00 30.39 92 GLN A C 1
ATOM 736 O O . GLN A 1 92 ? -39.800 24.150 4.292 1.00 30.39 92 GLN A O 1
ATOM 741 N N . PRO A 1 93 ? -37.799 24.336 5.327 1.00 31.23 93 PRO A N 1
ATOM 742 C CA . PRO A 1 93 ? -36.737 25.348 5.255 1.00 31.23 93 PRO A CA 1
ATOM 743 C C . PRO A 1 93 ? -35.436 25.082 6.033 1.00 31.23 93 PRO A C 1
ATOM 745 O O . PRO A 1 93 ? -35.263 24.112 6.760 1.00 31.23 93 PRO A O 1
ATOM 748 N N . SER A 1 94 ? -34.503 25.992 5.761 1.00 31.50 94 SER A N 1
ATOM 749 C CA . SER A 1 94 ? -33.135 26.138 6.247 1.00 31.50 94 SER A CA 1
ATOM 750 C C . SER A 1 94 ? -32.916 25.904 7.742 1.00 31.50 94 SER A C 1
ATOM 752 O O . SER A 1 94 ? -33.623 26.475 8.567 1.00 31.50 94 SER A O 1
ATOM 754 N N . ALA A 1 95 ? -31.804 25.246 8.068 1.00 26.44 95 ALA A N 1
ATOM 755 C CA . ALA A 1 95 ? -31.081 25.476 9.310 1.00 26.44 95 ALA A CA 1
ATOM 756 C C . ALA A 1 95 ? -29.591 25.613 8.979 1.00 26.44 95 ALA A C 1
ATOM 758 O O . ALA A 1 95 ? -28.966 24.721 8.406 1.00 26.44 95 ALA A O 1
ATOM 759 N N . ARG A 1 96 ? -29.085 26.806 9.275 1.00 27.97 96 ARG A N 1
ATOM 760 C CA . ARG A 1 96 ? -27.689 27.219 9.233 1.00 27.97 96 ARG A CA 1
ATOM 761 C C . ARG A 1 96 ? -27.001 26.558 10.432 1.00 27.97 96 ARG A C 1
ATOM 763 O O . ARG A 1 96 ? -27.484 26.714 11.548 1.00 27.97 96 ARG A O 1
ATOM 770 N N . ILE A 1 97 ? -25.925 25.811 10.205 1.00 29.11 97 ILE A N 1
ATOM 771 C CA . ILE A 1 97 ? -24.987 25.437 11.268 1.00 29.11 97 ILE A CA 1
ATOM 772 C C . ILE A 1 97 ? -23.634 25.973 10.828 1.00 29.11 97 ILE A C 1
ATOM 774 O O . ILE A 1 97 ? -22.977 25.418 9.950 1.00 29.11 97 ILE A O 1
ATOM 778 N N . ASP A 1 98 ? -23.293 27.112 11.415 1.00 22.80 98 ASP A N 1
ATOM 779 C CA . ASP A 1 98 ? -21.962 27.688 11.422 1.00 22.80 98 ASP A CA 1
ATOM 780 C C . ASP A 1 98 ? -21.094 26.894 12.403 1.00 22.80 98 ASP A C 1
ATOM 782 O O . ASP A 1 98 ? -21.361 26.896 13.604 1.00 22.80 98 ASP A O 1
ATOM 786 N N . SER A 1 99 ? -20.042 26.235 11.919 1.00 28.50 99 SER A N 1
ATOM 787 C CA . SER A 1 99 ? -18.690 26.451 12.453 1.00 28.50 99 SER A CA 1
ATOM 788 C C . SER A 1 99 ? -17.626 25.610 11.748 1.00 28.50 99 SER A C 1
ATOM 790 O O . SER A 1 99 ? -17.943 24.581 11.150 1.00 28.50 99 SER A O 1
ATOM 792 N N . PRO A 1 100 ? -16.373 26.101 11.765 1.00 42.62 100 PRO A N 1
ATOM 793 C CA . PRO A 1 100 ? -15.352 25.813 10.774 1.00 42.62 100 PRO A CA 1
ATOM 794 C C . PRO A 1 100 ? -14.412 24.699 11.255 1.00 42.62 100 PRO A C 1
ATOM 796 O O . PRO A 1 100 ? -14.603 24.130 12.323 1.00 42.62 100 PRO A O 1
ATOM 799 N N . VAL A 1 101 ? -13.348 24.486 10.481 1.00 32.97 101 VAL A N 1
ATOM 800 C CA . VAL A 1 101 ? -12.197 23.591 10.690 1.00 32.97 101 VAL A CA 1
ATOM 801 C C . VAL A 1 101 ? -12.235 22.388 9.743 1.00 32.97 101 VAL A C 1
ATOM 803 O O . VAL A 1 101 ? -13.228 21.684 9.615 1.00 32.97 101 VAL A O 1
ATOM 806 N N . ILE A 1 102 ? -11.072 22.186 9.115 1.00 27.84 102 ILE A N 1
ATOM 807 C CA . ILE A 1 102 ? -10.631 21.114 8.211 1.00 27.84 102 ILE A CA 1
ATOM 808 C C . ILE A 1 102 ? -10.490 21.535 6.726 1.00 27.84 102 ILE A C 1
ATOM 810 O O . ILE A 1 102 ? -11.304 21.248 5.856 1.00 27.84 102 ILE A O 1
ATOM 814 N N . ILE A 1 103 ? -9.311 22.141 6.507 1.00 26.16 103 ILE A N 1
ATOM 815 C CA . ILE A 1 103 ? -8.385 22.008 5.365 1.00 26.16 103 ILE A CA 1
ATOM 816 C C . ILE A 1 103 ? -8.545 23.020 4.220 1.00 26.16 103 ILE A C 1
ATOM 818 O O . ILE A 1 103 ? -9.043 22.750 3.130 1.00 26.16 103 ILE A O 1
ATOM 822 N N . ALA A 1 104 ? -7.956 24.189 4.479 1.00 25.44 104 ALA A N 1
ATOM 823 C CA . ALA A 1 104 ? -7.105 24.867 3.512 1.00 25.44 104 ALA A CA 1
ATOM 824 C C . ALA A 1 104 ? -5.834 24.036 3.226 1.00 25.44 104 ALA A C 1
ATOM 826 O O . ALA A 1 104 ? -5.398 23.262 4.076 1.00 25.44 104 ALA A O 1
ATOM 827 N N . ALA A 1 105 ? -5.218 24.312 2.073 1.00 26.56 105 ALA A N 1
ATOM 828 C CA . ALA A 1 105 ? -3.909 23.849 1.592 1.00 26.56 105 ALA A CA 1
ATOM 829 C C . ALA A 1 105 ? -3.898 22.580 0.719 1.00 26.56 105 ALA A C 1
ATOM 831 O O . ALA A 1 105 ? -3.519 21.498 1.151 1.00 26.56 105 ALA A O 1
ATOM 832 N N . VAL A 1 106 ? -4.159 22.771 -0.577 1.00 27.97 106 VAL A N 1
ATOM 833 C CA . VAL A 1 106 ? -3.337 22.151 -1.630 1.00 27.97 106 VAL A CA 1
ATOM 834 C C . VAL A 1 106 ? -2.986 23.255 -2.627 1.00 27.97 106 VAL A C 1
ATOM 836 O O . VAL A 1 106 ? -3.591 23.393 -3.685 1.00 27.97 106 VAL A O 1
ATOM 839 N N . VAL A 1 107 ? -2.035 24.106 -2.236 1.00 28.42 107 VAL A N 1
ATOM 840 C CA . VAL A 1 107 ? -1.275 24.910 -3.193 1.00 28.42 107 VAL A CA 1
ATOM 841 C C . VAL A 1 107 ? -0.077 24.068 -3.606 1.00 28.42 107 VAL A C 1
ATOM 843 O O . VAL A 1 107 ? 0.734 23.645 -2.788 1.00 28.42 107 VAL A O 1
ATOM 846 N N . VAL A 1 108 ? -0.069 23.798 -4.903 1.00 33.31 108 VAL A N 1
ATOM 847 C CA . VAL A 1 108 ? 1.023 23.359 -5.765 1.00 33.31 108 VAL A CA 1
ATOM 848 C C . VAL A 1 108 ? 2.412 23.613 -5.160 1.00 33.31 108 VAL A C 1
ATOM 850 O O . VAL A 1 108 ? 2.836 24.753 -5.011 1.00 33.31 108 VAL A O 1
ATOM 853 N N . SER A 1 109 ? 3.150 22.538 -4.883 1.00 25.83 109 SER A N 1
ATOM 854 C CA . SER A 1 109 ? 4.615 22.562 -4.825 1.00 25.83 109 SER A CA 1
ATOM 855 C C . SER A 1 109 ? 5.143 21.678 -5.945 1.00 25.83 109 SER A C 1
ATOM 857 O O . SER A 1 109 ? 5.291 20.469 -5.799 1.00 25.83 109 SER A O 1
ATOM 859 N N . ILE A 1 110 ? 5.372 22.308 -7.095 1.00 27.02 110 ILE A N 1
ATOM 860 C CA . ILE A 1 110 ? 6.284 21.808 -8.120 1.00 27.02 110 ILE A CA 1
ATOM 861 C C . ILE A 1 110 ? 7.657 22.340 -7.712 1.00 27.02 110 ILE A C 1
ATOM 863 O O . ILE A 1 110 ? 7.895 23.543 -7.773 1.00 27.02 110 ILE A O 1
ATOM 867 N N . ALA A 1 111 ? 8.532 21.455 -7.242 1.00 26.83 111 ALA A N 1
ATOM 868 C CA . ALA A 1 111 ? 9.954 21.749 -7.106 1.00 26.83 111 ALA A CA 1
ATOM 869 C C . ALA A 1 111 ? 10.682 21.343 -8.406 1.00 26.83 111 ALA A C 1
ATOM 871 O O . ALA A 1 111 ? 10.252 20.395 -9.072 1.00 26.83 111 ALA A O 1
ATOM 872 N N . PRO A 1 112 ? 11.739 22.071 -8.801 1.00 29.05 112 PRO A N 1
ATOM 873 C CA . PRO A 1 112 ? 12.284 22.031 -10.151 1.00 29.05 112 PRO A CA 1
ATOM 874 C C . PRO A 1 112 ? 13.149 20.797 -10.426 1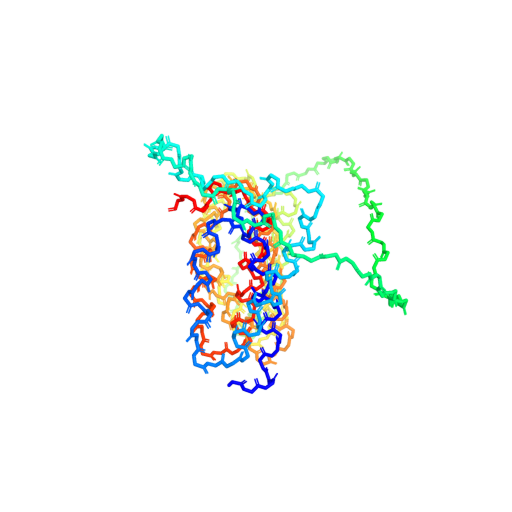.00 29.05 112 PRO A C 1
ATOM 876 O O . PRO A 1 112 ? 13.908 20.325 -9.582 1.00 29.05 112 PRO A O 1
ATOM 879 N N . VAL A 1 113 ? 13.050 20.328 -11.669 1.00 30.42 113 VAL A N 1
ATOM 880 C CA . VAL A 1 113 ? 13.950 19.371 -12.319 1.00 30.42 113 VAL A CA 1
ATOM 881 C C . VAL A 1 113 ? 15.367 19.955 -12.360 1.00 30.42 113 VAL A C 1
ATOM 883 O O . VAL A 1 113 ? 15.589 21.011 -12.948 1.00 30.42 113 VAL A O 1
ATOM 886 N N . VAL A 1 114 ? 16.324 19.263 -11.740 1.00 32.28 114 VAL A N 1
ATOM 887 C CA . VAL A 1 114 ? 17.764 19.547 -11.855 1.00 32.28 114 VAL A CA 1
ATOM 888 C C . VAL A 1 114 ? 18.296 18.845 -13.115 1.00 32.28 114 VAL A C 1
ATOM 890 O O . VAL A 1 114 ? 17.973 17.672 -13.321 1.00 32.28 114 VAL A O 1
ATOM 893 N N . PRO A 1 115 ? 19.074 19.521 -13.982 1.00 2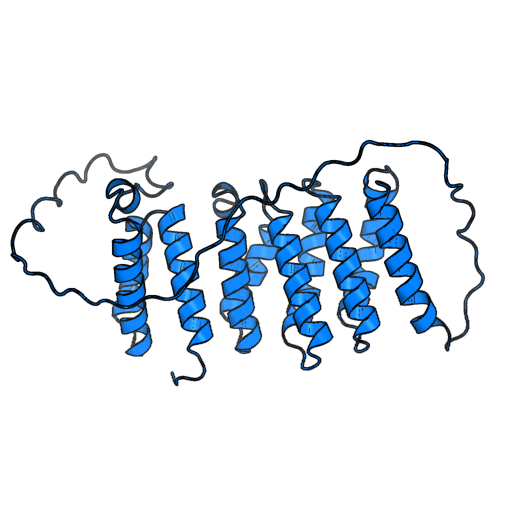9.88 115 PRO A N 1
ATOM 894 C CA . PRO A 1 115 ? 19.542 18.941 -15.232 1.00 29.88 115 PRO A CA 1
ATOM 895 C C . PRO A 1 115 ? 20.698 17.956 -15.026 1.00 29.88 115 PRO A C 1
ATOM 897 O O . PRO A 1 115 ? 21.511 18.073 -14.110 1.00 29.88 115 PRO A O 1
ATOM 900 N N . ALA A 1 116 ? 20.743 16.989 -15.939 1.00 33.34 116 ALA A N 1
ATOM 901 C CA . ALA A 1 116 ? 21.716 15.916 -16.032 1.00 33.34 116 ALA A CA 1
ATOM 902 C C . ALA A 1 116 ? 23.168 16.413 -16.127 1.00 33.34 116 ALA A C 1
ATOM 904 O O . ALA A 1 116 ? 23.484 17.312 -16.906 1.00 33.34 116 ALA A O 1
ATOM 905 N N . GLN A 1 117 ? 24.063 15.733 -15.409 1.00 28.33 117 GLN A N 1
ATOM 906 C CA . GLN A 1 117 ? 25.499 15.721 -15.678 1.00 28.33 117 GLN A CA 1
ATOM 907 C C . GLN A 1 117 ? 25.972 14.261 -15.746 1.00 28.33 117 GLN A C 1
ATOM 909 O O . GLN A 1 117 ? 25.835 13.505 -14.788 1.00 28.33 117 GLN A O 1
ATOM 914 N N . SER A 1 118 ? 26.517 13.860 -16.897 1.00 38.16 118 SER A N 1
ATOM 915 C CA . SER A 1 118 ? 27.496 12.762 -17.010 1.00 38.16 118 SER A CA 1
ATOM 916 C C . SER A 1 118 ? 28.849 13.228 -16.428 1.00 38.16 118 SER A C 1
ATOM 918 O O . SER A 1 118 ? 29.021 14.449 -16.393 1.00 38.16 118 SER A O 1
ATOM 920 N N . PRO A 1 119 ? 29.858 12.378 -16.104 1.00 47.84 119 PRO A N 1
ATOM 921 C CA . PRO A 1 119 ? 30.104 11.019 -16.619 1.00 47.84 119 PRO A CA 1
ATOM 922 C C . PRO A 1 119 ? 30.683 10.010 -15.588 1.00 47.84 119 PRO A C 1
ATOM 924 O O . PRO A 1 119 ? 31.011 10.360 -14.460 1.00 47.84 119 PRO A O 1
ATOM 927 N N . GLY A 1 120 ? 30.885 8.752 -16.002 1.00 30.09 120 GLY A N 1
ATOM 928 C CA . GLY A 1 120 ? 31.819 7.831 -15.333 1.00 30.09 120 GLY A CA 1
ATOM 929 C C . GLY A 1 120 ? 31.337 6.385 -15.258 1.00 30.09 120 GLY A C 1
ATOM 930 O O . GLY A 1 120 ? 30.485 6.044 -14.444 1.00 30.09 120 GLY A O 1
ATOM 931 N N . ALA A 1 121 ? 31.903 5.519 -16.099 1.00 37.06 121 ALA A N 1
ATOM 932 C CA . ALA A 1 121 ? 31.694 4.077 -16.048 1.00 37.06 121 ALA A CA 1
ATOM 933 C C . ALA A 1 121 ? 32.126 3.505 -14.684 1.00 37.06 121 ALA A C 1
ATOM 935 O O . ALA A 1 121 ? 33.263 3.703 -14.261 1.00 37.06 121 ALA A O 1
ATOM 936 N N . ILE A 1 122 ? 31.236 2.768 -14.014 1.00 45.19 122 ILE A N 1
ATOM 937 C CA . ILE A 1 122 ? 31.559 2.006 -12.802 1.00 45.19 122 ILE A CA 1
ATOM 938 C C . ILE A 1 122 ? 32.012 0.605 -13.244 1.00 45.19 122 ILE A C 1
ATOM 940 O O . ILE A 1 122 ? 31.205 -0.123 -13.828 1.00 45.19 122 ILE A O 1
ATOM 944 N N . PRO A 1 123 ? 33.264 0.181 -12.988 1.00 35.59 123 PRO A N 1
ATOM 945 C CA . PRO A 1 123 ? 33.706 -1.165 -13.332 1.00 35.59 123 PRO A CA 1
ATOM 946 C C . PRO A 1 123 ? 33.032 -2.204 -12.424 1.00 35.59 123 PRO A C 1
ATOM 948 O O . PRO A 1 123 ? 33.122 -2.133 -11.199 1.00 35.59 123 PRO A O 1
ATOM 951 N N . LEU A 1 124 ? 32.418 -3.226 -13.026 1.00 39.72 124 LEU A N 1
ATOM 952 C CA . LEU A 1 124 ? 31.764 -4.375 -12.371 1.00 39.72 124 LEU A CA 1
ATOM 953 C C . LEU A 1 124 ? 32.728 -5.323 -11.609 1.00 39.72 124 LEU A C 1
ATOM 955 O O . LEU A 1 124 ? 32.360 -6.442 -11.262 1.00 39.72 124 LEU A O 1
ATOM 959 N N . ALA A 1 125 ? 33.963 -4.904 -11.319 1.00 36.22 125 ALA A N 1
ATOM 960 C CA . ALA A 1 125 ? 35.023 -5.773 -10.800 1.00 36.22 125 ALA A CA 1
ATOM 961 C C . ALA A 1 125 ? 35.059 -5.934 -9.263 1.00 36.22 125 ALA A C 1
ATOM 963 O O . ALA A 1 125 ? 35.877 -6.695 -8.755 1.00 36.22 125 ALA A O 1
ATOM 964 N N . SER A 1 126 ? 34.176 -5.285 -8.494 1.00 37.34 126 SER A N 1
ATOM 965 C CA . SER A 1 126 ? 34.236 -5.322 -7.014 1.00 37.34 126 SER A CA 1
ATOM 966 C C . SER A 1 126 ? 33.529 -6.530 -6.359 1.00 37.34 126 SER A C 1
ATOM 968 O O . SER A 1 126 ? 33.339 -6.576 -5.147 1.00 37.34 126 SER A O 1
ATOM 970 N N . PHE A 1 127 ? 33.121 -7.538 -7.138 1.00 46.81 127 PHE A N 1
ATOM 971 C CA . PHE A 1 127 ? 32.234 -8.618 -6.669 1.00 46.81 127 PHE A CA 1
ATOM 972 C C . PHE A 1 127 ? 32.914 -9.847 -6.034 1.00 46.81 127 PHE A C 1
ATOM 974 O O . PHE A 1 127 ? 32.252 -10.859 -5.808 1.00 46.81 127 PHE A O 1
ATOM 981 N N . ARG A 1 128 ? 34.207 -9.799 -5.693 1.00 39.56 128 ARG A N 1
ATOM 982 C CA . ARG A 1 128 ? 34.859 -10.882 -4.931 1.00 39.56 128 ARG A CA 1
ATOM 983 C C . ARG A 1 128 ? 35.408 -10.372 -3.604 1.00 39.56 128 ARG A C 1
ATOM 985 O O . ARG A 1 128 ? 36.555 -9.950 -3.521 1.00 39.56 128 ARG A O 1
ATOM 992 N N . GLN A 1 129 ? 34.594 -10.470 -2.555 1.00 43.53 129 GLN A N 1
ATOM 993 C CA . GLN A 1 129 ? 35.082 -10.471 -1.175 1.00 43.53 129 GLN A CA 1
ATOM 994 C C . GLN A 1 129 ? 34.965 -11.883 -0.570 1.00 43.53 129 GLN A C 1
ATOM 996 O O . GLN A 1 129 ? 34.016 -12.598 -0.901 1.00 43.53 129 GLN A O 1
ATOM 1001 N N . PRO A 1 130 ? 35.922 -12.300 0.285 1.00 43.16 130 PRO A N 1
ATOM 1002 C CA . PRO A 1 130 ? 35.904 -13.601 0.959 1.00 43.16 130 PRO A CA 1
ATOM 1003 C C . PRO A 1 130 ? 34.728 -13.722 1.952 1.00 43.16 130 PRO A C 1
ATOM 1005 O O . PRO A 1 130 ? 34.195 -12.697 2.391 1.00 43.16 130 PRO A O 1
ATOM 1008 N N . PRO A 1 131 ? 34.309 -14.953 2.316 1.00 44.75 131 PRO A N 1
ATOM 1009 C CA . PRO A 1 131 ? 33.146 -15.175 3.174 1.00 44.75 131 PRO A CA 1
ATOM 1010 C C . PRO A 1 131 ? 33.362 -14.572 4.580 1.00 44.75 131 PRO A C 1
ATOM 1012 O O . PRO A 1 131 ? 34.381 -14.863 5.209 1.00 44.75 131 PRO A O 1
ATOM 1015 N N . PRO A 1 132 ? 32.443 -13.720 5.080 1.00 48.50 132 PRO A N 1
ATOM 1016 C CA . PRO A 1 132 ? 32.625 -13.004 6.344 1.00 48.50 132 PRO A CA 1
ATOM 1017 C C . PRO A 1 132 ? 32.218 -13.823 7.582 1.00 48.50 132 PRO A C 1
ATOM 1019 O O . PRO A 1 132 ? 31.368 -14.710 7.517 1.00 48.50 132 PRO A O 1
ATOM 1022 N N . ALA A 1 133 ? 32.816 -13.474 8.726 1.00 38.25 133 ALA A N 1
ATOM 1023 C CA . ALA A 1 133 ? 32.568 -14.077 10.035 1.00 38.25 133 ALA A CA 1
ATOM 1024 C C . ALA A 1 133 ? 31.139 -13.796 10.575 1.00 38.25 133 ALA A C 1
ATOM 1026 O O . ALA A 1 133 ? 30.523 -12.796 10.194 1.00 38.25 133 ALA A O 1
ATOM 1027 N N . PRO A 1 134 ? 30.609 -14.623 11.507 1.00 44.69 134 PRO A N 1
ATOM 1028 C CA . PRO A 1 134 ? 29.197 -14.595 11.925 1.00 44.69 134 PRO A CA 1
ATOM 1029 C C . PRO A 1 134 ? 28.707 -13.270 12.544 1.00 44.69 134 PRO A C 1
ATOM 1031 O O . PRO A 1 134 ? 27.512 -12.979 12.507 1.00 44.69 134 PRO A O 1
ATOM 1034 N N . CYS A 1 135 ? 29.611 -12.452 13.093 1.00 45.28 135 CYS A N 1
ATOM 1035 C CA . CYS A 1 135 ? 29.301 -11.211 13.818 1.00 45.28 135 CYS A CA 1
ATOM 1036 C C . CYS A 1 135 ? 29.039 -10.000 12.895 1.00 45.28 135 CYS A C 1
ATOM 1038 O O . CYS A 1 135 ? 28.350 -9.061 13.290 1.00 45.28 135 CYS A O 1
ATOM 1040 N N . ASP A 1 136 ? 29.552 -10.023 11.660 1.00 48.12 136 ASP A N 1
ATOM 1041 C CA . ASP A 1 136 ? 29.561 -8.874 10.733 1.00 48.12 136 ASP A CA 1
ATOM 1042 C C . ASP A 1 136 ? 28.323 -8.794 9.828 1.00 48.12 136 ASP A C 1
ATOM 1044 O O . ASP A 1 136 ? 28.136 -7.833 9.075 1.00 48.12 136 ASP A O 1
ATOM 1048 N N . ILE A 1 137 ? 27.468 -9.815 9.866 1.00 50.91 137 ILE A N 1
ATOM 1049 C CA . ILE A 1 137 ? 26.415 -10.008 8.866 1.00 50.91 137 ILE A CA 1
ATOM 1050 C C . ILE A 1 137 ? 25.350 -8.904 8.976 1.00 50.91 137 ILE A C 1
ATOM 1052 O O . ILE A 1 137 ? 24.912 -8.366 7.962 1.00 50.91 137 ILE A O 1
ATOM 1056 N N . VAL A 1 138 ? 24.974 -8.490 10.192 1.00 48.88 138 VAL A N 1
ATOM 1057 C CA . VAL A 1 138 ? 24.010 -7.389 10.405 1.00 48.88 138 VAL A CA 1
ATOM 1058 C C . VAL A 1 138 ? 24.599 -6.040 9.976 1.00 48.88 138 VAL A C 1
ATOM 1060 O O . VAL A 1 138 ? 23.913 -5.265 9.310 1.00 48.88 138 VAL A O 1
ATOM 1063 N N . SER A 1 139 ? 25.875 -5.785 10.285 1.00 58.03 139 SER A N 1
ATOM 1064 C CA . SER A 1 139 ? 26.564 -4.535 9.935 1.00 58.03 139 SER A CA 1
ATOM 1065 C C . SER A 1 139 ? 26.759 -4.353 8.431 1.00 58.03 139 SER A C 1
ATOM 1067 O O . SER A 1 139 ? 26.845 -3.219 7.974 1.00 58.03 139 SER A O 1
ATOM 1069 N N . ARG A 1 140 ? 26.790 -5.436 7.642 1.00 72.44 140 ARG A N 1
ATOM 1070 C CA . ARG A 1 140 ? 26.926 -5.369 6.174 1.00 72.44 140 ARG A CA 1
ATOM 1071 C C . ARG A 1 140 ? 25.590 -5.324 5.427 1.00 72.44 140 ARG A C 1
ATOM 1073 O O . ARG A 1 140 ? 25.552 -4.816 4.307 1.00 72.44 140 ARG A O 1
ATOM 1080 N N . ARG A 1 141 ? 24.492 -5.788 6.038 1.00 84.56 141 ARG A N 1
ATOM 1081 C CA . ARG A 1 141 ? 23.151 -5.796 5.417 1.00 84.56 141 ARG A CA 1
ATOM 1082 C C . ARG A 1 141 ? 22.638 -4.387 5.118 1.00 84.56 141 ARG A C 1
ATOM 1084 O O . ARG A 1 141 ? 22.237 -4.125 3.988 1.00 84.56 141 ARG A O 1
ATOM 1091 N N . CYS A 1 142 ? 22.704 -3.467 6.082 1.00 89.12 142 CYS A N 1
ATOM 1092 C CA . CYS A 1 142 ? 22.239 -2.091 5.865 1.00 89.12 142 CYS A CA 1
ATOM 1093 C C . CYS A 1 142 ? 23.060 -1.349 4.788 1.00 89.12 142 CYS A C 1
ATOM 1095 O O . CYS A 1 142 ? 22.446 -0.827 3.858 1.00 89.12 142 CYS A O 1
ATOM 1097 N N . PRO A 1 143 ? 24.411 -1.351 4.813 1.00 91.38 143 PRO A N 1
ATOM 1098 C CA . PRO A 1 143 ? 25.208 -0.762 3.737 1.00 91.38 143 PRO A CA 1
ATOM 1099 C C . PRO A 1 143 ? 24.939 -1.377 2.359 1.00 91.38 143 PRO A C 1
ATOM 1101 O O . PRO A 1 143 ? 24.923 -0.647 1.371 1.00 91.38 143 PRO A O 1
ATOM 1104 N N . ALA A 1 144 ? 24.693 -2.689 2.273 1.00 90.31 144 ALA A N 1
ATOM 1105 C CA . ALA A 1 144 ? 24.361 -3.348 1.010 1.00 90.31 144 ALA A CA 1
ATOM 1106 C C . ALA A 1 144 ? 23.000 -2.891 0.454 1.00 90.31 144 ALA A C 1
ATOM 1108 O O . ALA A 1 144 ? 22.894 -2.586 -0.734 1.00 90.31 144 ALA A O 1
ATOM 1109 N N . LEU A 1 145 ? 21.977 -2.781 1.310 1.00 92.44 145 LEU A N 1
ATOM 1110 C CA . LEU A 1 145 ? 20.660 -2.254 0.931 1.00 92.44 145 LEU A CA 1
ATOM 1111 C C . LEU A 1 145 ? 20.750 -0.790 0.484 1.00 92.44 145 LEU A C 1
ATOM 1113 O O . LEU A 1 145 ? 20.239 -0.434 -0.575 1.00 92.44 145 LEU A O 1
ATOM 1117 N N . GLN A 1 146 ? 21.479 0.041 1.228 1.00 94.12 146 GLN A N 1
ATOM 1118 C CA . GLN A 1 146 ? 21.731 1.435 0.855 1.00 94.12 146 GLN A CA 1
ATOM 1119 C C . GLN A 1 146 ? 22.503 1.546 -0.463 1.00 94.12 146 GLN A C 1
ATOM 1121 O O . GLN A 1 146 ? 22.227 2.425 -1.276 1.00 94.12 146 GLN A O 1
ATOM 1126 N N . GLN A 1 147 ? 23.453 0.645 -0.716 1.00 92.69 147 GLN A N 1
ATOM 1127 C CA . GLN A 1 147 ? 24.162 0.618 -1.989 1.00 92.69 147 GLN A CA 1
ATOM 1128 C C . GLN A 1 147 ? 23.230 0.251 -3.147 1.00 92.69 147 GLN A C 1
ATOM 1130 O O . GLN A 1 147 ? 23.297 0.888 -4.197 1.00 92.69 147 GLN A O 1
ATOM 1135 N N . LEU A 1 148 ? 22.328 -0.714 -2.956 1.00 92.31 148 LEU A N 1
ATOM 1136 C CA . LEU A 1 148 ? 21.313 -1.045 -3.955 1.00 92.31 148 LEU A CA 1
ATOM 1137 C C . LEU A 1 148 ? 20.390 0.152 -4.232 1.00 92.31 148 LEU A C 1
ATOM 1139 O O . LEU A 1 148 ? 20.134 0.459 -5.394 1.00 92.31 148 LEU A O 1
ATOM 1143 N N . GLN A 1 149 ? 19.970 0.887 -3.198 1.00 94.88 149 GLN A N 1
ATOM 1144 C CA . GLN A 1 149 ? 19.202 2.129 -3.361 1.00 94.88 149 GLN A CA 1
ATOM 1145 C C . GLN A 1 149 ? 19.954 3.158 -4.221 1.00 94.88 149 GLN A C 1
ATOM 1147 O O . GLN A 1 149 ? 19.360 3.744 -5.124 1.00 94.88 149 GLN A O 1
ATOM 1152 N N . ARG A 1 150 ? 21.265 3.347 -3.997 1.00 93.94 150 ARG A N 1
ATOM 1153 C CA . ARG A 1 150 ? 22.096 4.261 -4.807 1.00 93.94 150 ARG A CA 1
ATOM 1154 C C . ARG A 1 150 ? 22.183 3.827 -6.268 1.00 93.94 150 ARG A C 1
ATOM 1156 O O . ARG A 1 150 ? 22.049 4.670 -7.146 1.00 93.94 150 ARG A O 1
ATOM 1163 N N . VAL A 1 151 ? 22.369 2.531 -6.525 1.00 92.25 151 VAL A N 1
ATOM 1164 C CA . VAL A 1 151 ? 22.408 1.980 -7.893 1.00 92.25 151 VAL A CA 1
ATOM 1165 C C . VAL A 1 151 ? 21.083 2.218 -8.616 1.00 92.25 151 VAL A C 1
ATOM 1167 O O . VAL A 1 151 ? 21.071 2.585 -9.789 1.00 92.25 151 VAL A O 1
ATOM 1170 N N . VAL A 1 152 ? 19.958 2.040 -7.922 1.00 93.25 152 VAL A N 1
ATOM 1171 C CA . VAL A 1 152 ? 18.632 2.322 -8.484 1.00 93.25 152 VAL A CA 1
ATOM 1172 C C . VAL A 1 152 ? 18.470 3.820 -8.762 1.00 93.25 152 VAL A C 1
ATOM 1174 O O . VAL A 1 152 ? 18.044 4.189 -9.855 1.00 93.25 152 VAL A O 1
ATOM 1177 N N . ALA A 1 153 ? 18.878 4.683 -7.826 1.00 91.50 153 ALA A N 1
ATOM 1178 C CA . ALA A 1 153 ? 18.817 6.137 -7.977 1.00 91.50 153 ALA A CA 1
ATOM 1179 C C . ALA A 1 153 ? 19.688 6.663 -9.132 1.00 91.50 153 ALA A C 1
ATOM 1181 O O . ALA A 1 153 ? 19.317 7.635 -9.782 1.00 91.50 153 ALA A O 1
ATOM 1182 N N . SER A 1 154 ? 20.812 6.004 -9.431 1.00 91.81 154 SER A N 1
ATOM 1183 C CA . SER A 1 154 ? 21.673 6.345 -10.568 1.00 91.81 154 SER A CA 1
ATOM 1184 C C . SER A 1 154 ? 21.193 5.767 -11.909 1.00 91.81 154 SER A C 1
ATOM 1186 O O . SER A 1 154 ? 21.943 5.793 -12.881 1.00 91.81 154 SER A O 1
ATOM 1188 N N . GLY A 1 155 ? 19.986 5.192 -11.977 1.00 88.19 155 GLY A N 1
ATOM 1189 C CA . GLY A 1 155 ? 19.427 4.612 -13.204 1.00 88.19 155 GLY A CA 1
ATOM 1190 C C . GLY A 1 155 ? 19.923 3.199 -13.532 1.00 88.19 155 GLY A C 1
ATOM 1191 O O . GLY A 1 155 ? 19.639 2.683 -14.611 1.00 88.19 155 GLY A O 1
ATOM 1192 N N . GLY A 1 156 ? 20.618 2.526 -12.609 1.00 86.94 156 GLY A N 1
ATOM 1193 C CA . GLY A 1 156 ? 21.104 1.154 -12.808 1.00 86.94 156 GLY A CA 1
ATOM 1194 C C . GLY A 1 156 ? 19.987 0.122 -13.004 1.00 86.94 156 GLY A C 1
ATOM 1195 O O . GLY A 1 156 ? 20.233 -0.946 -13.560 1.00 86.94 156 GLY A O 1
ATOM 1196 N N . ALA A 1 157 ? 18.754 0.460 -12.613 1.00 86.69 157 ALA A N 1
ATOM 1197 C CA . ALA A 1 157 ? 17.570 -0.371 -12.809 1.00 86.69 157 ALA A CA 1
ATOM 1198 C C . ALA A 1 157 ? 17.246 -0.639 -14.294 1.00 86.69 157 ALA A C 1
ATOM 1200 O O . ALA A 1 157 ? 16.660 -1.670 -14.609 1.00 86.69 157 ALA A O 1
ATOM 1201 N N . PHE A 1 158 ? 17.676 0.245 -15.203 1.00 85.94 158 PHE A N 1
ATOM 1202 C CA . PHE A 1 158 ? 17.454 0.119 -16.649 1.00 85.94 158 PHE A CA 1
ATOM 1203 C C . PHE A 1 158 ? 18.545 -0.689 -17.368 1.00 85.94 158 PHE A C 1
ATOM 1205 O O . PHE A 1 158 ? 18.503 -0.859 -18.586 1.00 85.94 158 PHE A O 1
ATOM 1212 N N . HIS A 1 159 ? 19.547 -1.185 -16.639 1.00 88.69 159 HIS A N 1
ATOM 1213 C CA . HIS A 1 159 ? 20.594 -2.017 -17.216 1.00 88.69 159 HIS A CA 1
ATOM 1214 C C . HIS A 1 159 ? 20.080 -3.443 -17.478 1.00 88.69 159 HIS A C 1
ATOM 1216 O O . HIS A 1 159 ? 19.441 -4.045 -16.617 1.00 88.69 159 HIS A O 1
ATOM 1222 N N . ALA A 1 160 ? 20.423 -4.032 -18.629 1.00 82.25 160 ALA A N 1
ATOM 1223 C CA . ALA A 1 160 ? 19.907 -5.339 -19.060 1.00 82.25 160 ALA A CA 1
ATOM 1224 C C . ALA A 1 160 ? 20.149 -6.485 -18.048 1.00 82.25 160 ALA A C 1
ATOM 1226 O O . ALA A 1 160 ? 19.323 -7.385 -17.911 1.00 82.25 160 ALA A O 1
ATOM 1227 N N . GLY A 1 161 ? 21.255 -6.441 -17.295 1.00 83.69 161 GLY A N 1
ATOM 1228 C CA . GLY A 1 161 ? 21.572 -7.420 -16.244 1.00 83.69 161 GLY A CA 1
ATOM 1229 C C . GLY A 1 161 ? 20.832 -7.225 -14.911 1.00 83.69 161 GLY A C 1
ATOM 1230 O O . GLY A 1 161 ? 20.951 -8.063 -14.012 1.00 83.69 161 GLY A O 1
ATOM 1231 N N . PHE A 1 162 ? 20.074 -6.137 -14.746 1.00 87.56 162 PHE A N 1
ATOM 1232 C CA . PHE A 1 162 ? 19.437 -5.805 -13.473 1.00 87.56 162 PHE A CA 1
ATOM 1233 C C . PHE A 1 162 ? 18.220 -6.686 -13.179 1.00 87.56 162 PHE A C 1
ATOM 1235 O O . PHE A 1 162 ? 18.151 -7.288 -12.111 1.00 87.56 162 PHE A O 1
ATOM 1242 N N . ALA A 1 163 ? 17.296 -6.831 -14.132 1.00 84.69 163 ALA A N 1
ATOM 1243 C CA . ALA A 1 163 ? 16.079 -7.631 -13.973 1.00 84.69 163 ALA A CA 1
ATOM 1244 C C . ALA A 1 163 ? 16.319 -9.093 -13.511 1.00 84.69 163 ALA A C 1
ATOM 1246 O O . ALA A 1 163 ? 15.669 -9.526 -12.552 1.00 84.69 163 ALA A O 1
ATOM 1247 N N . PRO A 1 164 ? 17.252 -9.876 -14.101 1.00 86.56 164 PRO A N 1
ATOM 1248 C CA . PRO A 1 164 ? 17.537 -11.227 -13.609 1.00 86.56 164 PRO A CA 1
ATOM 1249 C C . PRO A 1 164 ? 18.152 -11.222 -12.202 1.00 86.56 164 PRO A C 1
ATOM 1251 O O . PRO A 1 164 ? 17.782 -12.054 -11.373 1.00 86.56 164 PRO A O 1
ATOM 1254 N N . SER A 1 165 ? 19.024 -10.255 -11.902 1.00 87.25 165 SER A N 1
ATOM 1255 C CA . SER A 1 165 ? 19.620 -10.094 -10.569 1.00 87.25 165 SER A CA 1
ATOM 1256 C C . SER A 1 165 ? 18.560 -9.748 -9.521 1.00 87.25 165 SER A C 1
ATOM 1258 O O . SER A 1 165 ? 18.536 -10.326 -8.437 1.00 87.25 165 SER A O 1
ATOM 1260 N N . LEU A 1 166 ? 17.618 -8.866 -9.861 1.00 88.19 166 LEU A N 1
ATOM 1261 C CA . LEU A 1 166 ? 16.509 -8.483 -8.993 1.00 88.19 166 LEU A CA 1
ATOM 1262 C C . LEU A 1 166 ? 15.612 -9.679 -8.651 1.00 88.19 166 LEU A C 1
ATOM 1264 O O . LEU A 1 166 ? 15.178 -9.818 -7.507 1.00 88.19 166 LEU A O 1
ATOM 1268 N N . ARG A 1 167 ? 15.375 -10.582 -9.611 1.00 88.50 167 ARG A N 1
ATOM 1269 C CA . ARG A 1 167 ? 14.610 -11.811 -9.364 1.00 88.50 167 ARG A CA 1
ATOM 1270 C C . ARG A 1 167 ? 15.283 -12.701 -8.314 1.00 88.50 167 ARG A C 1
ATOM 1272 O O . ARG A 1 167 ? 14.583 -13.239 -7.460 1.00 88.50 167 ARG A O 1
ATOM 1279 N N . ALA A 1 168 ? 16.613 -12.811 -8.336 1.00 89.19 168 ALA A N 1
ATOM 1280 C CA . ALA A 1 168 ? 17.373 -13.546 -7.320 1.00 89.19 168 ALA A CA 1
ATOM 1281 C C . ALA A 1 168 ? 17.324 -12.869 -5.935 1.00 89.19 168 ALA A C 1
ATOM 1283 O O . ALA A 1 168 ? 17.381 -13.543 -4.911 1.00 89.19 168 ALA A O 1
ATOM 1284 N N . LEU A 1 169 ? 17.160 -11.543 -5.889 1.00 89.62 169 LEU A N 1
ATOM 1285 C CA . LEU A 1 169 ? 17.054 -10.776 -4.643 1.00 89.62 169 LEU A CA 1
ATOM 1286 C C . LEU A 1 169 ? 15.665 -10.820 -3.993 1.00 89.62 169 LEU A C 1
ATOM 1288 O O . LEU A 1 169 ? 15.522 -10.361 -2.860 1.00 89.62 169 LEU A O 1
ATOM 1292 N N . ARG A 1 170 ? 14.651 -11.385 -4.660 1.00 93.38 170 ARG A N 1
ATOM 1293 C CA . ARG A 1 170 ? 13.269 -11.459 -4.159 1.00 93.38 170 ARG A CA 1
ATOM 1294 C C . ARG A 1 170 ? 13.178 -12.041 -2.748 1.00 93.38 170 ARG A C 1
ATOM 1296 O O . ARG A 1 170 ? 12.615 -11.407 -1.860 1.00 93.38 170 ARG A O 1
ATOM 1303 N N . GLU A 1 171 ? 13.683 -13.258 -2.565 1.00 94.31 171 GLU A N 1
ATOM 1304 C CA . GLU A 1 171 ? 13.616 -13.983 -1.290 1.00 94.31 171 GLU A CA 1
ATOM 1305 C C . GLU A 1 171 ? 14.442 -13.293 -0.200 1.00 94.31 171 GLU A C 1
ATOM 1307 O O . GLU A 1 171 ? 13.850 -12.947 0.826 1.00 94.31 171 GLU A O 1
ATOM 1312 N N . PRO A 1 172 ? 15.729 -12.954 -0.434 1.00 93.00 172 PRO A N 1
ATOM 1313 C CA . PRO A 1 172 ? 16.521 -12.205 0.533 1.00 93.00 172 PRO A CA 1
ATOM 1314 C C . PRO A 1 172 ? 15.846 -10.911 0.988 1.00 93.00 172 PRO A C 1
ATOM 1316 O O . PRO A 1 172 ? 15.802 -10.641 2.185 1.00 93.00 172 PRO A O 1
ATOM 1319 N N . LEU A 1 173 ? 15.281 -10.120 0.066 1.00 94.44 173 LEU A N 1
ATOM 1320 C CA . LEU A 1 173 ? 14.585 -8.874 0.402 1.00 94.44 173 LEU A CA 1
ATOM 1321 C C . LEU A 1 173 ? 13.327 -9.116 1.243 1.00 94.44 173 LEU A C 1
ATOM 1323 O O . LEU A 1 173 ? 13.082 -8.364 2.185 1.00 94.44 173 LEU A O 1
ATOM 1327 N N . CYS A 1 174 ? 12.553 -10.166 0.954 1.00 95.75 174 CYS A N 1
ATOM 1328 C CA . CYS A 1 174 ? 11.393 -10.529 1.773 1.00 95.75 174 CYS A CA 1
ATOM 1329 C C . CYS A 1 174 ? 11.802 -10.904 3.207 1.00 95.75 174 CYS A C 1
ATOM 1331 O O . CYS A 1 174 ? 11.126 -10.509 4.157 1.00 95.75 174 CYS A O 1
ATOM 1333 N N . GLU A 1 175 ? 12.918 -11.615 3.377 1.00 94.62 175 GLU A N 1
ATOM 1334 C CA . GLU A 1 175 ? 13.475 -11.914 4.702 1.00 94.62 175 GLU A CA 1
ATOM 1335 C C . GLU A 1 175 ? 13.945 -10.646 5.422 1.00 94.62 175 GLU A C 1
ATOM 1337 O O . GLU A 1 175 ? 13.689 -10.492 6.616 1.00 94.62 175 GLU A O 1
ATOM 1342 N N . GLN A 1 176 ? 14.572 -9.699 4.707 1.00 94.75 176 GLN A N 1
ATOM 1343 C CA . GLN A 1 176 ? 14.980 -8.417 5.295 1.00 94.75 176 GLN A CA 1
ATOM 1344 C C . GLN A 1 176 ? 13.784 -7.615 5.827 1.00 94.75 176 GLN A C 1
ATOM 1346 O O . GLN A 1 176 ? 13.881 -7.014 6.895 1.00 94.75 176 GLN A O 1
ATOM 1351 N N . VAL A 1 177 ? 12.662 -7.606 5.099 1.00 95.75 177 VAL A N 1
ATOM 1352 C CA . VAL A 1 177 ? 11.419 -6.932 5.521 1.00 95.75 177 VAL A CA 1
ATOM 1353 C C . VAL A 1 177 ? 10.878 -7.519 6.828 1.00 95.75 177 VAL A C 1
ATOM 1355 O O . VAL A 1 177 ? 10.325 -6.786 7.645 1.00 95.75 177 VAL A O 1
ATOM 1358 N N . GLY A 1 178 ? 11.047 -8.826 7.036 1.00 90.62 178 GLY A N 1
ATOM 1359 C CA . GLY A 1 178 ? 10.627 -9.529 8.248 1.00 90.62 178 GLY A CA 1
ATOM 1360 C C . GLY A 1 178 ? 11.633 -9.497 9.405 1.00 90.62 178 GLY A C 1
ATOM 1361 O O . GLY A 1 178 ? 11.375 -10.135 10.426 1.00 90.62 178 GLY A O 1
ATOM 1362 N N . ASP A 1 179 ? 12.773 -8.809 9.272 1.00 93.38 179 ASP A N 1
ATOM 1363 C CA . ASP A 1 179 ? 13.802 -8.791 10.316 1.00 93.38 179 ASP A CA 1
ATOM 1364 C C . ASP A 1 179 ? 13.314 -8.051 11.572 1.00 93.38 179 ASP A C 1
ATOM 1366 O O . ASP A 1 179 ? 12.698 -6.989 11.499 1.00 93.38 179 ASP A O 1
ATOM 1370 N N . LEU A 1 180 ? 13.630 -8.593 12.750 1.00 88.88 180 LEU A N 1
ATOM 1371 C CA . LEU A 1 180 ? 13.250 -7.999 14.036 1.00 88.88 180 LEU A CA 1
ATOM 1372 C C . LEU A 1 180 ? 14.038 -6.719 14.357 1.00 88.88 180 LEU A C 1
ATOM 1374 O O . LEU A 1 180 ? 13.663 -5.965 15.258 1.00 88.88 180 LEU A O 1
ATOM 1378 N N . ARG A 1 181 ? 15.131 -6.451 13.635 1.00 92.62 181 ARG A N 1
ATOM 1379 C CA . ARG A 1 181 ? 15.891 -5.205 13.746 1.00 92.62 181 ARG A CA 1
ATOM 1380 C C . ARG A 1 181 ? 15.253 -4.148 12.856 1.00 92.62 181 ARG A C 1
ATOM 1382 O O . ARG A 1 181 ? 15.360 -4.192 11.632 1.00 92.62 181 ARG A O 1
ATOM 1389 N N . SER A 1 182 ? 14.652 -3.145 13.489 1.00 93.81 182 SER A N 1
ATOM 1390 C CA . SER A 1 182 ? 13.939 -2.063 12.803 1.00 93.81 182 SER A CA 1
ATOM 1391 C C . SER A 1 182 ? 14.786 -1.306 11.778 1.00 93.81 182 SER A C 1
ATOM 1393 O O . SER A 1 182 ? 14.253 -0.860 10.766 1.00 93.81 182 SER A O 1
ATOM 1395 N N . THR A 1 183 ? 16.101 -1.193 11.993 1.00 94.00 183 THR A N 1
ATOM 1396 C CA . THR A 1 183 ? 17.031 -0.585 11.033 1.00 94.00 183 THR A CA 1
ATOM 1397 C C . THR A 1 183 ? 17.089 -1.365 9.724 1.00 94.00 183 THR A C 1
ATOM 1399 O O . THR A 1 183 ? 16.956 -0.767 8.662 1.00 94.00 183 THR A O 1
ATOM 1402 N N . VAL A 1 184 ? 17.216 -2.690 9.791 1.00 94.56 184 VAL A N 1
ATOM 1403 C CA . VAL A 1 184 ? 17.288 -3.568 8.617 1.00 94.56 184 VAL A CA 1
ATOM 1404 C C . VAL A 1 184 ? 15.958 -3.576 7.865 1.00 94.56 184 VAL A C 1
ATOM 1406 O O . VAL A 1 184 ? 15.937 -3.353 6.656 1.00 94.56 184 VAL A O 1
ATOM 1409 N N . ALA A 1 185 ? 14.845 -3.755 8.581 1.00 95.12 185 ALA A N 1
ATOM 1410 C CA . ALA A 1 185 ? 13.513 -3.760 7.980 1.00 95.12 185 ALA A CA 1
ATOM 1411 C C . ALA A 1 185 ? 13.185 -2.425 7.288 1.00 95.12 185 ALA A C 1
ATOM 1413 O O . ALA A 1 185 ? 12.637 -2.413 6.184 1.00 95.12 185 ALA A O 1
ATOM 1414 N N . ARG A 1 186 ? 13.576 -1.294 7.893 1.00 95.69 186 ARG A N 1
ATOM 1415 C CA . ARG A 1 186 ? 13.407 0.038 7.296 1.00 95.69 186 ARG A CA 1
ATOM 1416 C C . ARG A 1 186 ? 14.224 0.197 6.015 1.00 95.69 186 ARG A C 1
ATOM 1418 O O . ARG A 1 186 ? 13.678 0.664 5.019 1.00 95.69 186 ARG A O 1
ATOM 1425 N N . GLU A 1 187 ? 15.492 -0.212 6.013 1.00 96.38 187 GLU A N 1
ATOM 1426 C CA . GLU A 1 187 ? 16.333 -0.165 4.806 1.00 96.38 187 GLU A CA 1
ATOM 1427 C C . GLU A 1 187 ? 15.798 -1.082 3.696 1.00 96.38 187 GLU A C 1
ATOM 1429 O O . GLU A 1 187 ? 15.845 -0.734 2.515 1.00 96.38 187 GLU A O 1
ATOM 1434 N N . ALA A 1 188 ? 15.219 -2.231 4.050 1.00 97.06 188 ALA A N 1
ATOM 1435 C CA . ALA A 1 188 ? 14.575 -3.120 3.086 1.00 97.06 188 ALA A CA 1
ATOM 1436 C C . ALA A 1 188 ? 13.333 -2.473 2.456 1.00 97.06 188 ALA A C 1
ATOM 1438 O O . ALA A 1 188 ? 13.195 -2.456 1.233 1.00 97.06 188 ALA A O 1
ATOM 1439 N N . CYS A 1 189 ? 12.472 -1.866 3.279 1.00 97.69 189 CYS A N 1
ATOM 1440 C CA . CYS A 1 189 ? 11.300 -1.115 2.821 1.00 97.69 189 CYS A CA 1
ATOM 1441 C C . CYS A 1 189 ? 11.695 0.073 1.923 1.00 97.69 189 CYS A C 1
ATOM 1443 O O . CYS A 1 189 ? 11.074 0.301 0.881 1.00 97.69 189 CYS A O 1
ATOM 1445 N N . ALA A 1 190 ? 12.754 0.806 2.282 1.00 97.38 190 ALA A N 1
ATOM 1446 C CA . ALA A 1 190 ? 13.293 1.897 1.469 1.00 97.38 190 ALA A CA 1
ATOM 1447 C C . ALA A 1 190 ? 13.823 1.394 0.115 1.00 97.38 190 ALA A C 1
ATOM 1449 O O . ALA A 1 190 ? 13.560 1.998 -0.923 1.00 97.38 190 ALA A O 1
ATOM 1450 N N . THR A 1 191 ? 14.492 0.240 0.107 1.00 97.31 191 THR A N 1
ATOM 1451 C CA . THR A 1 191 ? 14.989 -0.407 -1.116 1.00 97.31 191 THR A CA 1
ATOM 1452 C C . THR A 1 191 ? 13.849 -0.816 -2.048 1.00 97.31 191 THR A C 1
ATOM 1454 O O . THR A 1 191 ? 13.881 -0.489 -3.232 1.00 97.31 191 THR A O 1
ATOM 1457 N N . ILE A 1 192 ? 12.805 -1.468 -1.523 1.00 97.25 192 ILE A N 1
ATOM 1458 C CA . ILE A 1 192 ? 11.612 -1.838 -2.306 1.00 97.25 192 ILE A CA 1
ATOM 1459 C C . ILE A 1 192 ? 10.909 -0.586 -2.844 1.00 97.25 192 ILE A C 1
ATOM 1461 O O . ILE A 1 192 ? 10.463 -0.577 -3.987 1.00 97.25 192 ILE A O 1
ATOM 1465 N N . THR A 1 193 ? 10.860 0.488 -2.057 1.00 97.06 193 THR A N 1
ATOM 1466 C CA . THR A 1 193 ? 10.300 1.777 -2.485 1.00 97.06 193 THR A CA 1
ATOM 1467 C C . THR A 1 193 ? 11.092 2.388 -3.643 1.00 97.06 193 THR A C 1
ATOM 1469 O O . THR A 1 193 ? 10.497 2.821 -4.626 1.00 97.06 193 THR A O 1
ATOM 1472 N N . ALA A 1 194 ? 12.426 2.384 -3.571 1.00 95.62 194 ALA A N 1
ATOM 1473 C CA . ALA A 1 194 ? 13.277 2.869 -4.657 1.00 95.62 194 ALA A CA 1
ATOM 1474 C C . ALA A 1 194 ? 13.064 2.057 -5.946 1.00 95.62 194 ALA A C 1
ATOM 1476 O O . ALA A 1 194 ? 12.924 2.633 -7.025 1.00 95.62 194 ALA A O 1
ATOM 1477 N N . LEU A 1 195 ? 12.976 0.728 -5.826 1.00 94.62 195 LEU A N 1
ATOM 1478 C CA . LEU A 1 195 ? 12.682 -0.167 -6.947 1.00 94.62 195 LEU A CA 1
ATOM 1479 C C . LEU A 1 195 ? 11.304 0.113 -7.558 1.00 94.62 195 LEU A C 1
ATOM 1481 O O . LEU A 1 195 ? 11.194 0.213 -8.778 1.00 94.62 195 LEU A O 1
ATOM 1485 N N . ALA A 1 196 ? 10.278 0.300 -6.721 1.00 93.38 196 ALA A N 1
ATOM 1486 C CA . ALA A 1 196 ? 8.921 0.613 -7.161 1.00 93.38 196 ALA A CA 1
ATOM 1487 C C . ALA A 1 196 ? 8.869 1.904 -7.984 1.00 93.38 196 ALA A C 1
ATOM 1489 O O . ALA A 1 196 ? 8.181 1.948 -9.003 1.00 93.38 196 ALA A O 1
ATOM 1490 N N . SER A 1 197 ? 9.609 2.930 -7.561 1.00 91.94 197 SER A N 1
ATOM 1491 C CA . SER A 1 197 ? 9.699 4.206 -8.273 1.00 91.94 197 SER A CA 1
ATOM 1492 C C . SER A 1 197 ? 10.466 4.093 -9.593 1.00 91.94 197 SER A C 1
ATOM 1494 O O . SER A 1 197 ? 10.080 4.731 -10.567 1.00 91.94 197 SER A O 1
ATOM 1496 N N . ALA A 1 198 ? 11.528 3.285 -9.652 1.00 91.12 198 ALA A N 1
ATOM 1497 C CA . ALA A 1 198 ? 12.371 3.171 -10.845 1.00 91.12 198 ALA A CA 1
ATOM 1498 C C . ALA A 1 198 ? 11.795 2.248 -11.932 1.00 91.12 198 ALA A C 1
ATOM 1500 O O . ALA A 1 198 ? 11.937 2.541 -13.114 1.00 91.12 198 ALA A O 1
ATOM 1501 N N . LEU A 1 199 ? 11.139 1.149 -11.547 1.00 88.00 199 LEU A N 1
ATOM 1502 C CA . LEU A 1 199 ? 10.641 0.108 -12.463 1.00 88.00 199 LEU A CA 1
ATOM 1503 C C . LEU A 1 199 ? 9.137 0.230 -12.751 1.00 88.00 199 LEU A C 1
ATOM 1505 O O . LEU A 1 199 ? 8.450 -0.757 -13.023 1.00 88.00 199 LEU A O 1
ATOM 1509 N N . THR A 1 200 ? 8.598 1.445 -12.662 1.00 82.81 200 THR A N 1
ATOM 1510 C CA . THR A 1 200 ? 7.181 1.692 -12.945 1.00 82.81 200 THR A CA 1
ATOM 1511 C C . THR A 1 200 ? 6.863 1.332 -14.401 1.00 82.81 200 THR A C 1
ATOM 1513 O O . THR A 1 200 ? 7.417 1.926 -15.321 1.00 82.81 200 THR A O 1
ATOM 1516 N N . GLY A 1 201 ? 5.951 0.376 -14.606 1.00 76.00 201 GLY A N 1
ATOM 1517 C CA . GLY A 1 201 ? 5.509 -0.066 -15.936 1.00 76.00 201 GLY A CA 1
ATOM 1518 C C . GLY A 1 201 ? 6.246 -1.281 -16.511 1.00 76.00 201 GLY A C 1
ATOM 1519 O O . GLY A 1 201 ? 5.890 -1.718 -17.600 1.00 76.00 201 GLY A O 1
ATOM 1520 N N . ASP A 1 202 ? 7.223 -1.847 -15.798 1.00 80.69 202 ASP A N 1
ATOM 1521 C CA . ASP A 1 202 ? 7.875 -3.103 -16.188 1.00 80.69 202 ASP A CA 1
ATOM 1522 C C . ASP A 1 202 ? 7.040 -4.318 -15.729 1.00 80.69 202 ASP A C 1
ATOM 1524 O O . ASP A 1 202 ? 6.745 -4.483 -14.539 1.00 80.69 202 ASP A O 1
ATOM 1528 N N . ASP A 1 203 ? 6.674 -5.203 -16.660 1.00 80.31 203 ASP A N 1
ATOM 1529 C CA . ASP A 1 203 ? 5.911 -6.424 -16.364 1.00 80.31 203 ASP A CA 1
ATOM 1530 C C . ASP A 1 203 ? 6.652 -7.354 -15.388 1.00 80.31 203 ASP A C 1
ATOM 1532 O O . ASP A 1 203 ? 6.040 -8.022 -14.546 1.00 80.31 203 ASP A O 1
ATOM 1536 N N . SER A 1 204 ? 7.987 -7.374 -15.437 1.00 83.19 204 SER A N 1
ATOM 1537 C CA . SER A 1 204 ? 8.804 -8.176 -14.525 1.00 83.19 204 SER A CA 1
ATOM 1538 C C . SER A 1 204 ? 8.705 -7.685 -13.079 1.00 83.19 204 SER A C 1
ATOM 1540 O O . SER A 1 204 ? 8.689 -8.504 -12.153 1.00 83.19 204 SER A O 1
ATOM 1542 N N . TRP A 1 205 ? 8.557 -6.371 -12.880 1.00 88.75 205 TRP A N 1
ATOM 1543 C CA . TRP A 1 205 ? 8.322 -5.775 -11.569 1.00 88.75 205 TRP A CA 1
ATOM 1544 C C . TRP A 1 205 ? 6.947 -6.167 -11.024 1.00 88.75 205 TRP A C 1
ATOM 1546 O O . TRP A 1 205 ? 6.844 -6.577 -9.865 1.00 88.75 205 TRP A O 1
ATOM 1556 N N . ALA A 1 206 ? 5.904 -6.148 -11.860 1.00 87.94 206 ALA A N 1
ATOM 1557 C CA . ALA A 1 206 ? 4.551 -6.528 -11.450 1.00 87.94 206 ALA A CA 1
ATOM 1558 C C . ALA A 1 206 ? 4.479 -7.954 -10.865 1.00 87.94 206 ALA A C 1
ATOM 1560 O O . ALA A 1 206 ? 3.750 -8.193 -9.898 1.00 87.94 206 ALA A O 1
ATOM 1561 N N . HIS A 1 207 ? 5.282 -8.888 -11.389 1.00 88.00 207 HIS A N 1
ATOM 1562 C CA . HIS A 1 207 ? 5.406 -10.244 -10.844 1.00 88.00 207 HIS A CA 1
ATOM 1563 C C . HIS A 1 207 ? 6.113 -10.309 -9.486 1.00 88.00 207 HIS A C 1
ATOM 1565 O O . HIS A 1 207 ? 5.847 -11.219 -8.708 1.00 88.00 207 HIS A O 1
ATOM 1571 N N . LEU A 1 208 ? 7.017 -9.380 -9.180 1.00 91.69 208 LEU A N 1
ATOM 1572 C CA . LEU A 1 208 ? 7.719 -9.347 -7.894 1.00 91.69 208 LEU A CA 1
ATOM 1573 C C . LEU A 1 208 ? 6.884 -8.679 -6.799 1.00 91.69 208 LEU A C 1
ATOM 1575 O O . LEU A 1 208 ? 6.951 -9.086 -5.636 1.00 91.69 208 LEU A O 1
ATOM 1579 N N . VAL A 1 209 ? 6.060 -7.698 -7.176 1.00 93.69 209 VAL A N 1
ATOM 1580 C CA . VAL A 1 209 ? 5.215 -6.929 -6.255 1.00 93.69 209 VAL A CA 1
ATOM 1581 C C . VAL A 1 209 ? 4.345 -7.826 -5.376 1.00 93.69 209 VAL A C 1
ATOM 1583 O O . VAL A 1 209 ? 4.234 -7.562 -4.182 1.00 93.69 209 VAL A O 1
ATOM 1586 N N . GLU A 1 210 ? 3.765 -8.907 -5.907 1.00 92.38 210 GLU A N 1
ATOM 1587 C CA . GLU A 1 210 ? 2.902 -9.791 -5.106 1.00 92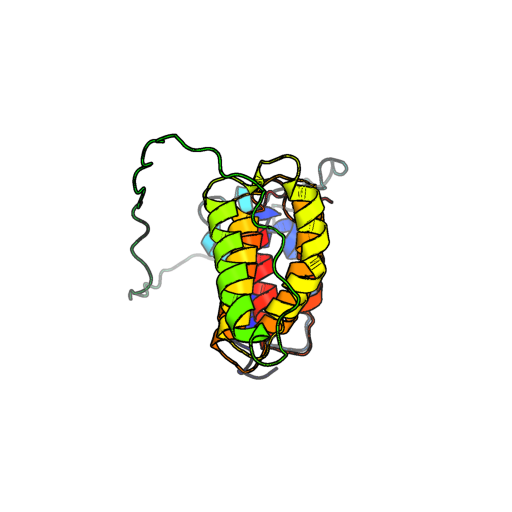.38 210 GLU A CA 1
ATOM 1588 C C . GLU A 1 210 ? 3.640 -10.443 -3.922 1.00 92.38 210 GLU A C 1
ATOM 1590 O O . GLU A 1 210 ? 3.070 -10.585 -2.837 1.00 92.38 210 GLU A O 1
ATOM 1595 N N . PHE A 1 211 ? 4.923 -10.775 -4.098 1.00 94.69 211 PHE A N 1
ATOM 1596 C CA . PHE A 1 211 ? 5.753 -11.385 -3.057 1.00 94.69 211 PHE A CA 1
ATOM 1597 C C . PHE A 1 211 ? 6.133 -10.361 -1.989 1.00 94.69 211 PHE A C 1
ATOM 1599 O O . PHE A 1 211 ? 5.986 -10.629 -0.794 1.00 94.69 211 PHE A O 1
ATOM 1606 N N . PHE A 1 212 ? 6.546 -9.163 -2.414 1.00 96.25 212 PHE A N 1
ATOM 1607 C CA . PHE A 1 212 ? 6.861 -8.077 -1.489 1.00 96.25 212 PHE A CA 1
ATOM 1608 C C . PHE A 1 212 ? 5.631 -7.640 -0.700 1.00 96.25 212 PHE A C 1
ATOM 1610 O O . PHE A 1 212 ? 5.715 -7.497 0.515 1.00 96.25 212 PHE A O 1
ATOM 1617 N N . VAL A 1 213 ? 4.471 -7.512 -1.346 1.00 96.81 213 VAL A N 1
ATOM 1618 C CA . VAL A 1 213 ? 3.208 -7.182 -0.672 1.00 96.81 213 VAL A CA 1
ATOM 1619 C C . VAL A 1 213 ? 2.847 -8.243 0.367 1.00 96.81 213 VAL A C 1
ATOM 1621 O O . VAL A 1 213 ? 2.469 -7.890 1.482 1.00 96.81 213 VAL A O 1
ATOM 1624 N N . ALA A 1 214 ? 3.014 -9.533 0.066 1.00 95.56 214 ALA A N 1
ATOM 1625 C CA . ALA A 1 214 ? 2.752 -10.592 1.041 1.00 95.56 214 ALA A CA 1
ATOM 1626 C C . ALA A 1 214 ? 3.675 -10.513 2.275 1.00 95.56 214 ALA A C 1
ATOM 1628 O O . ALA A 1 214 ? 3.214 -10.744 3.396 1.00 95.56 214 ALA A O 1
ATOM 1629 N N . ALA A 1 215 ? 4.956 -10.180 2.088 1.00 96.81 215 ALA A N 1
ATOM 1630 C CA . ALA A 1 215 ? 5.901 -9.975 3.188 1.00 96.81 215 ALA A CA 1
ATOM 1631 C C . ALA A 1 215 ? 5.583 -8.696 3.985 1.00 96.81 215 ALA A C 1
ATOM 1633 O O . ALA A 1 215 ? 5.478 -8.738 5.212 1.00 96.81 215 ALA A O 1
ATOM 1634 N N . LEU A 1 216 ? 5.348 -7.581 3.291 1.00 97.88 216 LEU A N 1
ATOM 1635 C CA . LEU A 1 216 ? 5.045 -6.282 3.889 1.00 97.88 216 LEU A CA 1
ATOM 1636 C C . LEU A 1 216 ? 3.747 -6.320 4.695 1.00 97.88 216 LEU A C 1
ATOM 1638 O O . LEU A 1 216 ? 3.720 -5.802 5.805 1.00 97.88 216 LEU A O 1
ATOM 1642 N N . LEU A 1 217 ? 2.694 -6.990 4.208 1.00 96.81 217 LEU A N 1
ATOM 1643 C CA . LEU A 1 217 ? 1.434 -7.108 4.948 1.00 96.81 217 LEU A CA 1
ATOM 1644 C C . LEU A 1 217 ? 1.640 -7.749 6.322 1.00 96.81 217 LEU A C 1
ATOM 1646 O O . LEU A 1 217 ? 1.043 -7.285 7.288 1.00 96.81 217 LEU A O 1
ATOM 1650 N N . LYS A 1 218 ? 2.522 -8.748 6.450 1.00 95.69 218 LYS A N 1
ATOM 1651 C CA . LYS A 1 218 ? 2.872 -9.331 7.758 1.00 95.69 218 LYS A CA 1
ATOM 1652 C C . LYS A 1 218 ? 3.590 -8.324 8.659 1.00 95.69 218 LYS A C 1
ATOM 1654 O O . LYS A 1 218 ? 3.348 -8.308 9.862 1.00 95.69 218 LYS A O 1
ATOM 1659 N N . ALA A 1 219 ? 4.433 -7.474 8.075 1.00 96.25 219 ALA A N 1
ATOM 1660 C CA . ALA A 1 219 ? 5.153 -6.426 8.788 1.00 96.25 219 ALA A CA 1
ATOM 1661 C C . ALA A 1 219 ? 4.246 -5.254 9.221 1.00 96.25 219 ALA A C 1
ATOM 1663 O O . ALA A 1 219 ? 4.515 -4.648 10.252 1.00 96.25 219 ALA A O 1
ATOM 1664 N N . THR A 1 220 ? 3.139 -4.961 8.523 1.00 96.19 220 THR A N 1
ATOM 1665 C CA . THR A 1 220 ? 2.247 -3.822 8.863 1.00 96.19 220 THR A CA 1
ATOM 1666 C C . THR A 1 220 ? 1.589 -3.900 10.243 1.00 96.19 220 THR A C 1
ATOM 1668 O O . THR A 1 220 ? 1.167 -2.877 10.769 1.00 96.19 220 THR A O 1
ATOM 1671 N N . TYR A 1 221 ? 1.489 -5.085 10.849 1.00 93.50 221 TYR A N 1
ATOM 1672 C CA . TYR A 1 221 ? 0.814 -5.270 12.140 1.00 93.50 221 TYR A CA 1
ATOM 1673 C C . TYR A 1 221 ? 1.716 -5.867 13.227 1.00 93.50 221 TYR A C 1
ATOM 1675 O O . TYR A 1 221 ? 1.209 -6.400 14.219 1.00 93.50 221 TYR A O 1
ATOM 1683 N N . VAL A 1 222 ? 3.043 -5.792 13.069 1.00 95.31 222 VAL A N 1
ATOM 1684 C CA . VAL A 1 222 ? 3.958 -6.120 14.173 1.00 95.31 222 VAL A CA 1
ATOM 1685 C C . VAL A 1 222 ? 3.929 -5.030 15.244 1.00 95.31 222 VAL A C 1
ATOM 1687 O O . VAL A 1 222 ? 3.575 -3.885 14.985 1.00 95.31 222 VAL A O 1
ATOM 1690 N N . THR A 1 223 ? 4.334 -5.376 16.464 1.00 94.00 223 THR A N 1
ATOM 1691 C CA . THR A 1 223 ? 4.322 -4.452 17.610 1.00 94.00 223 THR A CA 1
ATOM 1692 C C . THR A 1 223 ? 5.412 -3.381 17.543 1.00 94.00 223 THR A C 1
ATOM 1694 O O . THR A 1 223 ? 5.277 -2.325 18.156 1.00 94.00 223 THR A O 1
ATOM 1697 N N . ILE A 1 224 ? 6.498 -3.627 16.802 1.00 95.44 224 ILE A N 1
ATOM 1698 C CA . ILE A 1 224 ? 7.593 -2.667 16.643 1.00 95.44 224 ILE A CA 1
ATOM 1699 C C . ILE A 1 224 ? 7.140 -1.567 15.680 1.00 95.44 224 ILE A C 1
ATOM 1701 O O . ILE A 1 224 ? 7.155 -1.748 14.461 1.00 95.44 224 ILE A O 1
ATOM 1705 N N . GLN A 1 225 ? 6.780 -0.408 16.235 1.00 95.00 225 GLN A N 1
ATOM 1706 C CA . GLN A 1 225 ? 6.161 0.688 15.488 1.00 95.00 225 GLN A CA 1
ATOM 1707 C C . GLN A 1 225 ? 6.968 1.093 14.248 1.00 95.00 225 GLN A C 1
ATOM 1709 O O . GLN A 1 225 ? 6.401 1.173 13.165 1.00 95.00 225 GLN A O 1
ATOM 1714 N N . VAL A 1 226 ? 8.290 1.255 14.373 1.00 95.62 226 VAL A N 1
ATOM 1715 C CA . VAL A 1 226 ? 9.169 1.627 13.247 1.00 95.62 226 VAL A CA 1
ATOM 1716 C C . VAL A 1 226 ? 9.076 0.633 12.083 1.00 95.62 226 VAL A C 1
ATOM 1718 O O . VAL A 1 226 ? 9.117 1.053 10.931 1.00 95.62 226 VAL A O 1
ATOM 1721 N N . ILE A 1 227 ? 8.927 -0.668 12.358 1.00 96.81 227 ILE A N 1
ATOM 1722 C CA . ILE A 1 227 ? 8.766 -1.690 11.312 1.00 96.81 227 ILE A CA 1
ATOM 1723 C C . ILE A 1 227 ? 7.384 -1.555 10.674 1.00 96.81 227 ILE A C 1
ATOM 1725 O O . ILE A 1 227 ? 7.284 -1.443 9.454 1.00 96.81 227 ILE A O 1
ATOM 1729 N N . SER A 1 228 ? 6.333 -1.502 11.498 1.00 96.69 228 SER A N 1
ATOM 1730 C C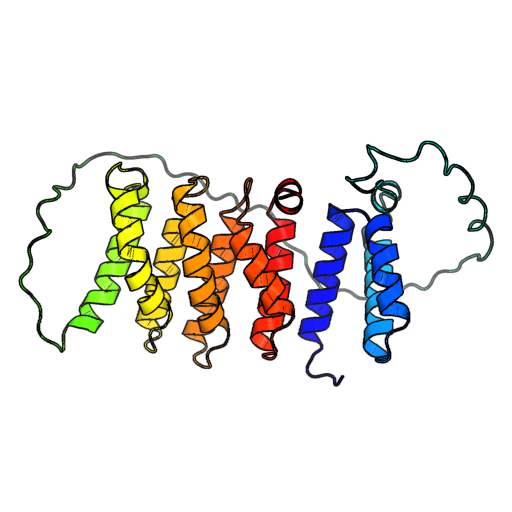A . SER A 1 228 ? 4.950 -1.420 11.014 1.00 96.69 228 SER A CA 1
ATOM 1731 C C . SER A 1 228 ? 4.693 -0.191 10.136 1.00 96.69 228 SER A C 1
ATOM 1733 O O . SER A 1 228 ? 4.129 -0.320 9.051 1.00 96.69 228 SER A O 1
ATOM 1735 N N . THR A 1 229 ? 5.185 0.985 10.539 1.00 96.88 229 THR A N 1
ATOM 1736 C CA . THR A 1 229 ? 5.005 2.232 9.786 1.00 96.88 229 THR A CA 1
ATOM 1737 C C . THR A 1 229 ? 5.864 2.274 8.525 1.00 96.88 229 THR A C 1
ATOM 1739 O O . THR A 1 229 ? 5.415 2.791 7.504 1.00 96.88 229 THR A O 1
ATOM 1742 N N . SER A 1 230 ? 7.070 1.692 8.552 1.00 97.44 230 SER A N 1
ATOM 1743 C CA . SER A 1 230 ? 7.917 1.575 7.355 1.00 97.44 230 SER A CA 1
ATOM 1744 C C . SER A 1 230 ? 7.288 0.653 6.309 1.00 97.44 230 SER A C 1
ATOM 1746 O O . SER A 1 230 ? 7.299 0.975 5.121 1.00 97.44 230 SER A O 1
ATOM 1748 N N . ALA A 1 231 ? 6.704 -0.469 6.743 1.00 98.12 231 ALA A N 1
ATOM 1749 C CA . ALA A 1 231 ? 6.002 -1.391 5.858 1.00 98.12 231 ALA A CA 1
ATOM 1750 C C . ALA A 1 231 ? 4.740 -0.754 5.259 1.00 98.12 231 ALA A C 1
ATOM 1752 O O . ALA A 1 231 ? 4.517 -0.868 4.053 1.00 98.12 231 ALA A O 1
ATOM 1753 N N . ASP A 1 232 ? 3.958 -0.033 6.071 1.00 97.75 232 ASP A N 1
ATOM 1754 C CA . ASP A 1 232 ? 2.779 0.708 5.609 1.00 97.75 232 ASP A CA 1
ATOM 1755 C C . ASP A 1 232 ? 3.136 1.753 4.540 1.00 97.75 232 ASP A C 1
ATOM 1757 O O . ASP A 1 232 ? 2.553 1.765 3.452 1.00 97.75 232 ASP A O 1
ATOM 1761 N N . ALA A 1 233 ? 4.147 2.584 4.808 1.00 97.88 233 ALA A N 1
ATOM 1762 C CA . ALA A 1 233 ? 4.629 3.580 3.856 1.00 97.88 233 ALA A CA 1
ATOM 1763 C C . ALA A 1 233 ? 5.138 2.935 2.554 1.00 97.88 233 ALA A C 1
ATOM 1765 O O . ALA A 1 233 ? 4.862 3.435 1.461 1.00 97.88 233 ALA A O 1
ATOM 1766 N N . CYS A 1 234 ? 5.829 1.796 2.657 1.00 98.31 234 CYS A N 1
ATOM 1767 C CA . CYS A 1 234 ? 6.319 1.055 1.500 1.00 98.31 234 CYS A CA 1
ATOM 1768 C C . CYS A 1 234 ? 5.173 0.518 0.630 1.00 98.31 234 CYS A C 1
ATOM 1770 O O . CYS A 1 234 ? 5.184 0.738 -0.582 1.00 98.31 234 CYS A O 1
ATOM 1772 N N . ILE A 1 235 ? 4.146 -0.105 1.224 1.00 97.88 235 ILE A N 1
ATOM 1773 C CA . ILE A 1 235 ? 2.962 -0.570 0.478 1.00 97.88 235 ILE A CA 1
ATOM 1774 C C . ILE A 1 235 ? 2.273 0.603 -0.225 1.00 97.88 235 ILE A C 1
ATOM 1776 O O . ILE A 1 235 ? 1.943 0.496 -1.408 1.00 97.88 235 ILE A O 1
ATOM 1780 N N . LYS A 1 236 ? 2.083 1.733 0.467 1.00 96.38 236 LYS A N 1
ATOM 1781 C CA . LYS A 1 236 ? 1.477 2.937 -0.125 1.00 96.38 236 LYS A CA 1
ATOM 1782 C C . LYS A 1 236 ? 2.280 3.435 -1.329 1.00 96.38 236 LYS A C 1
ATOM 1784 O O . LYS A 1 236 ? 1.681 3.756 -2.354 1.00 96.38 236 LYS A O 1
ATOM 1789 N N . SER A 1 237 ? 3.609 3.420 -1.241 1.00 96.06 237 SER A N 1
ATOM 1790 C CA . SER A 1 237 ? 4.489 3.789 -2.354 1.00 96.06 237 SER A CA 1
ATOM 1791 C C . SER A 1 237 ? 4.383 2.820 -3.539 1.00 96.06 237 SER A C 1
ATOM 1793 O O . SER A 1 237 ? 4.215 3.259 -4.676 1.00 96.06 237 SER A O 1
ATOM 1795 N N . ILE A 1 238 ? 4.360 1.503 -3.285 1.00 95.44 238 ILE A N 1
ATOM 1796 C CA . ILE A 1 238 ? 4.120 0.491 -4.329 1.00 95.44 238 ILE A CA 1
ATOM 1797 C C . ILE A 1 238 ? 2.792 0.773 -5.035 1.00 95.44 238 ILE A C 1
ATOM 1799 O O . ILE A 1 238 ? 2.744 0.841 -6.258 1.00 95.44 238 ILE A O 1
ATOM 1803 N N . ILE A 1 239 ? 1.706 0.985 -4.288 1.00 94.62 239 ILE A N 1
ATOM 1804 C CA . ILE A 1 239 ? 0.392 1.272 -4.882 1.00 94.62 239 ILE A CA 1
ATOM 1805 C C . ILE A 1 239 ? 0.454 2.530 -5.757 1.00 94.62 239 ILE A C 1
ATOM 1807 O O . ILE A 1 239 ? -0.083 2.537 -6.866 1.00 94.62 239 ILE A O 1
ATOM 1811 N N . GLN A 1 240 ? 1.130 3.578 -5.291 1.00 92.44 240 GLN A N 1
ATOM 1812 C CA . GLN A 1 240 ? 1.278 4.831 -6.030 1.00 92.44 240 GLN A CA 1
ATOM 1813 C C . GLN A 1 240 ? 2.155 4.707 -7.279 1.00 92.44 240 GLN A C 1
ATOM 1815 O O . GLN A 1 240 ? 1.931 5.472 -8.219 1.00 92.44 240 GLN A O 1
ATOM 1820 N N . SER A 1 241 ? 3.099 3.762 -7.320 1.00 90.44 241 SER A N 1
ATOM 1821 C CA . SER A 1 241 ? 3.902 3.501 -8.519 1.00 90.44 241 SER A CA 1
ATOM 1822 C C . SER A 1 241 ? 3.111 2.757 -9.599 1.00 90.44 241 SER A C 1
ATOM 1824 O O . SER A 1 241 ? 3.361 2.932 -10.781 1.00 90.44 241 SER A O 1
ATOM 1826 N N . GLY A 1 242 ? 2.065 2.009 -9.237 1.00 84.06 242 GLY A N 1
ATOM 1827 C CA . GLY A 1 242 ? 1.209 1.274 -10.183 1.00 84.06 242 GLY A CA 1
ATOM 1828 C C . GLY A 1 242 ? 0.255 2.120 -11.046 1.00 84.06 242 GLY A C 1
ATOM 1829 O O . GLY A 1 242 ? -0.723 1.578 -11.570 1.00 84.06 242 GLY A O 1
ATOM 1830 N N . ARG A 1 243 ? 0.463 3.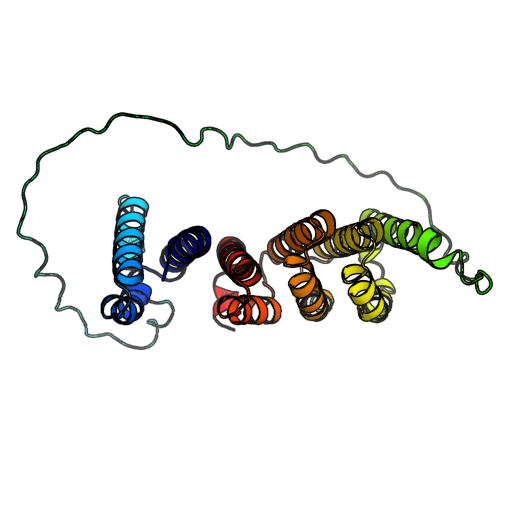437 -11.183 1.00 76.06 243 ARG A N 1
ATOM 1831 C CA . ARG A 1 243 ? -0.420 4.328 -11.964 1.00 76.06 243 ARG A CA 1
ATOM 1832 C C . ARG A 1 243 ? -0.410 3.926 -13.445 1.00 76.06 243 ARG A C 1
ATOM 1834 O O . ARG A 1 243 ? 0.591 4.082 -14.126 1.00 76.06 243 ARG A O 1
ATOM 1841 N N . GLY A 1 244 ? -1.543 3.421 -13.940 1.00 65.62 244 GLY A N 1
ATOM 1842 C CA . GLY A 1 244 ? -1.763 3.080 -15.355 1.00 65.62 244 GLY A CA 1
ATOM 1843 C C . GLY A 1 244 ? -2.125 1.611 -15.597 1.00 65.62 244 GLY A C 1
ATOM 1844 O O . GLY A 1 244 ? -3.106 1.344 -16.285 1.00 65.62 244 GLY A O 1
ATOM 1845 N N . GLY A 1 245 ? -1.398 0.671 -14.983 1.00 73.44 245 GLY A N 1
ATOM 1846 C CA . GLY A 1 245 ? -1.611 -0.779 -15.154 1.00 73.44 245 GLY A CA 1
ATOM 1847 C C . GLY A 1 245 ? -2.083 -1.521 -13.900 1.00 73.44 245 GLY A C 1
ATOM 1848 O O . GLY A 1 245 ? -2.714 -2.570 -14.019 1.00 73.44 245 GLY A O 1
ATOM 1849 N N . GLY A 1 246 ? -1.835 -0.952 -12.714 1.00 83.06 246 GLY A N 1
ATOM 1850 C CA . GLY A 1 246 ? -2.147 -1.548 -11.416 1.00 83.06 246 GLY A CA 1
ATOM 1851 C C . GLY A 1 246 ? -1.501 -2.918 -11.170 1.00 83.06 246 GLY A C 1
ATOM 1852 O O . GLY A 1 246 ? -0.871 -3.517 -12.036 1.00 83.06 246 GLY A O 1
ATOM 1853 N N . TYR A 1 247 ? -1.667 -3.433 -9.953 1.00 89.38 247 TYR A N 1
ATOM 1854 C CA . TYR A 1 247 ? -1.138 -4.741 -9.558 1.00 89.38 247 TYR A CA 1
ATOM 1855 C C . TYR A 1 247 ? -2.289 -5.636 -9.089 1.00 89.38 247 TYR A C 1
ATOM 1857 O O . TYR A 1 247 ? -2.585 -5.709 -7.896 1.00 89.38 247 TYR A O 1
ATOM 1865 N N . VAL A 1 248 ? -2.956 -6.317 -10.028 1.00 87.31 248 VAL A N 1
ATOM 1866 C CA . VAL A 1 248 ? -4.184 -7.104 -9.769 1.00 87.31 248 VAL A CA 1
ATOM 1867 C C . VAL A 1 248 ? -3.982 -8.137 -8.653 1.00 87.31 248 VAL A C 1
ATOM 1869 O O . VAL A 1 248 ? -4.792 -8.244 -7.733 1.00 87.31 248 VAL A O 1
ATOM 1872 N N . LYS A 1 249 ? -2.850 -8.849 -8.659 1.00 89.38 249 LYS A N 1
ATOM 1873 C CA . LYS A 1 249 ? -2.544 -9.848 -7.624 1.00 89.38 249 LYS A CA 1
ATOM 1874 C C . LYS A 1 249 ? -2.316 -9.233 -6.239 1.00 89.38 249 LYS A C 1
ATOM 1876 O O . LYS A 1 249 ? -2.730 -9.812 -5.237 1.00 89.38 249 LYS A O 1
ATOM 1881 N N . ALA A 1 250 ? -1.706 -8.048 -6.170 1.00 91.88 250 ALA A N 1
ATOM 1882 C CA . ALA A 1 250 ? -1.566 -7.318 -4.911 1.00 91.88 250 ALA A CA 1
ATOM 1883 C C . ALA A 1 250 ? -2.925 -6.820 -4.402 1.00 91.88 250 ALA A C 1
ATOM 1885 O O . ALA A 1 250 ? -3.217 -6.932 -3.213 1.00 91.88 250 ALA A O 1
ATOM 1886 N N . LEU A 1 251 ? -3.793 -6.352 -5.304 1.00 91.31 251 LEU A N 1
ATOM 1887 C CA . LEU A 1 251 ? -5.156 -5.952 -4.960 1.00 91.31 251 LEU A CA 1
ATOM 1888 C C . LEU A 1 251 ? -5.959 -7.111 -4.370 1.00 91.31 251 LEU A C 1
ATOM 1890 O O . LEU A 1 251 ? -6.614 -6.930 -3.344 1.00 91.31 251 LEU A O 1
ATOM 1894 N N . ALA A 1 252 ? -5.854 -8.310 -4.948 1.00 91.50 252 ALA A N 1
ATOM 1895 C CA . ALA A 1 252 ? -6.487 -9.506 -4.398 1.00 91.50 252 ALA A CA 1
ATOM 1896 C C . ALA A 1 252 ? -6.046 -9.774 -2.945 1.00 91.50 252 ALA A C 1
ATOM 1898 O O . ALA A 1 252 ? -6.881 -10.096 -2.098 1.00 91.50 252 ALA A O 1
ATOM 1899 N N . LYS A 1 253 ? -4.762 -9.560 -2.625 1.00 93.62 253 LYS A N 1
ATOM 1900 C CA . LYS A 1 253 ? -4.237 -9.692 -1.255 1.00 93.62 253 LYS A CA 1
ATOM 1901 C C . LYS A 1 253 ? -4.787 -8.638 -0.299 1.00 93.62 253 LYS A C 1
ATOM 1903 O O . LYS A 1 253 ? -5.113 -8.968 0.841 1.00 93.62 253 LYS A O 1
ATOM 1908 N N . PHE A 1 254 ? -4.950 -7.397 -0.749 1.00 94.62 254 PHE A N 1
ATOM 1909 C CA . PHE A 1 254 ? -5.595 -6.371 0.071 1.00 94.62 254 PHE A CA 1
ATOM 1910 C C . PHE A 1 254 ? -7.067 -6.710 0.328 1.00 94.62 254 PHE A C 1
ATOM 1912 O O . PHE A 1 254 ? -7.507 -6.664 1.474 1.00 94.62 254 PHE A O 1
ATOM 1919 N N . ILE A 1 255 ? -7.810 -7.142 -0.695 1.00 91.69 255 ILE A N 1
ATOM 1920 C CA . ILE A 1 255 ? -9.216 -7.558 -0.561 1.00 91.69 255 ILE A CA 1
ATOM 1921 C C . ILE A 1 255 ? -9.357 -8.732 0.420 1.00 91.69 255 ILE A C 1
ATOM 1923 O O . ILE A 1 255 ? -10.240 -8.715 1.281 1.00 91.69 255 ILE A O 1
ATOM 1927 N N . GLU A 1 256 ? -8.468 -9.726 0.341 1.00 91.88 256 GLU A N 1
ATOM 1928 C CA . GLU A 1 256 ? -8.400 -10.837 1.298 1.00 91.88 256 GLU A CA 1
ATOM 1929 C C . GLU A 1 256 ? -8.205 -10.314 2.738 1.00 91.88 256 GLU A C 1
ATOM 1931 O O . GLU A 1 256 ? -8.921 -10.708 3.666 1.00 91.88 256 GLU A O 1
ATOM 1936 N N . GLY A 1 257 ? -7.306 -9.342 2.915 1.00 89.38 257 GLY A N 1
ATOM 1937 C CA . GLY A 1 257 ? -7.003 -8.721 4.204 1.00 89.38 257 GLY A CA 1
ATOM 1938 C C . GLY A 1 257 ? -8.131 -7.872 4.809 1.00 89.38 257 GLY A C 1
ATOM 1939 O O . GLY A 1 257 ? -8.235 -7.790 6.035 1.00 89.38 257 GLY A O 1
ATOM 1940 N N . VAL A 1 258 ? -9.070 -7.347 4.010 1.00 88.38 258 VAL A N 1
ATOM 1941 C CA . VAL A 1 258 ? -10.288 -6.665 4.519 1.00 88.38 258 VAL A CA 1
ATOM 1942 C C . VAL A 1 258 ? -11.164 -7.608 5.368 1.00 88.38 258 VAL A C 1
ATOM 1944 O O . VAL A 1 258 ? -11.992 -7.169 6.173 1.00 88.38 258 VAL A O 1
ATOM 1947 N N . ARG A 1 259 ? -10.964 -8.926 5.258 1.00 85.75 259 ARG A N 1
ATOM 1948 C CA . ARG A 1 259 ? -11.658 -9.941 6.067 1.00 85.75 259 ARG A CA 1
ATOM 1949 C C . ARG A 1 259 ? -10.800 -10.508 7.201 1.00 85.75 259 ARG A C 1
ATOM 1951 O O . ARG A 1 259 ? -11.264 -11.393 7.923 1.00 85.75 259 ARG A O 1
ATOM 1958 N N . ALA A 1 260 ? -9.581 -10.005 7.395 1.00 88.00 260 ALA A N 1
ATOM 1959 C CA . ALA A 1 260 ? -8.655 -10.517 8.398 1.00 88.00 260 ALA A CA 1
ATOM 1960 C C . ALA A 1 260 ? -9.213 -10.392 9.822 1.00 88.00 260 ALA A C 1
ATOM 1962 O O . ALA A 1 260 ? -9.907 -9.429 10.165 1.00 88.00 260 ALA A O 1
ATOM 1963 N N . ARG A 1 261 ? -8.873 -11.353 10.693 1.00 86.94 261 ARG A N 1
ATOM 1964 C CA . ARG A 1 261 ? -9.242 -11.307 12.121 1.00 86.94 261 ARG A CA 1
ATOM 1965 C C . ARG A 1 261 ? -8.558 -10.147 12.848 1.00 86.94 261 ARG A C 1
ATOM 1967 O O . ARG A 1 261 ? -9.199 -9.513 13.683 1.00 86.94 261 ARG A O 1
ATOM 1974 N N . ASN A 1 262 ? -7.307 -9.856 12.489 1.00 90.00 262 ASN A N 1
ATOM 1975 C CA . ASN A 1 262 ? -6.546 -8.728 13.017 1.00 90.00 262 ASN A CA 1
ATOM 1976 C C . ASN A 1 262 ? -7.172 -7.404 12.550 1.00 90.00 262 ASN A C 1
ATOM 1978 O O . ASN A 1 262 ? -7.345 -7.174 11.355 1.00 90.00 262 ASN A O 1
ATOM 1982 N N . GLN A 1 263 ? -7.529 -6.547 13.506 1.00 89.69 263 GLN A N 1
ATOM 1983 C CA . GLN A 1 263 ? -8.183 -5.274 13.228 1.00 89.69 263 GLN A CA 1
ATOM 1984 C C . GLN A 1 263 ? -7.258 -4.258 12.540 1.00 89.69 263 GLN A C 1
ATOM 1986 O O . GLN A 1 263 ? -7.725 -3.541 11.659 1.00 89.69 263 GLN A O 1
ATOM 1991 N N . VAL A 1 264 ? -5.979 -4.210 12.920 1.00 91.06 264 VAL A N 1
ATOM 1992 C CA . VAL A 1 264 ? -4.981 -3.290 12.347 1.00 91.06 264 VAL A CA 1
ATOM 1993 C C . VAL A 1 264 ? -4.745 -3.634 10.882 1.00 91.06 264 VAL A C 1
ATOM 1995 O O . VAL A 1 264 ? -4.908 -2.782 10.015 1.00 91.06 264 VAL A O 1
ATOM 1998 N N . LEU A 1 265 ? -4.496 -4.916 10.591 1.00 93.62 265 LEU A N 1
ATOM 1999 C CA . LEU A 1 265 ? -4.355 -5.397 9.214 1.00 93.62 265 LEU A CA 1
ATOM 2000 C C . LEU A 1 265 ? -5.606 -5.086 8.385 1.00 93.62 265 LEU A C 1
ATOM 2002 O O . LEU A 1 265 ? -5.506 -4.631 7.252 1.00 93.62 265 LEU A O 1
ATOM 2006 N N . ARG A 1 266 ? -6.794 -5.295 8.963 1.00 93.00 266 ARG A N 1
ATOM 2007 C CA . ARG A 1 266 ? -8.051 -4.999 8.278 1.00 93.00 266 ARG A CA 1
ATOM 2008 C C . ARG A 1 266 ? -8.168 -3.527 7.895 1.00 93.00 266 ARG A C 1
ATOM 2010 O O . ARG A 1 266 ? -8.572 -3.243 6.773 1.00 93.00 266 ARG A O 1
ATOM 2017 N N . LEU A 1 267 ? -7.849 -2.621 8.821 1.00 92.62 267 LEU A N 1
ATOM 2018 C CA . LEU A 1 267 ? -7.875 -1.179 8.579 1.00 92.62 267 LEU A CA 1
ATOM 2019 C C . LEU A 1 267 ? -6.925 -0.811 7.436 1.00 92.62 267 LEU A C 1
ATOM 2021 O O . LEU A 1 267 ? -7.374 -0.244 6.445 1.00 92.62 267 LEU A O 1
ATOM 2025 N N . HIS A 1 268 ? -5.662 -1.228 7.529 1.00 95.75 268 HIS A N 1
ATOM 2026 C CA . HIS A 1 268 ? -4.669 -0.977 6.487 1.00 95.75 268 HIS A CA 1
ATOM 2027 C C . HIS A 1 268 ? -5.099 -1.523 5.128 1.00 95.75 268 HIS A C 1
ATOM 2029 O O . HIS A 1 268 ? -5.015 -0.825 4.126 1.00 95.75 268 HIS A O 1
ATOM 2035 N N . CYS A 1 269 ? -5.636 -2.742 5.070 1.00 95.44 269 CYS A N 1
ATOM 2036 C CA . CYS A 1 269 ? -6.119 -3.299 3.814 1.00 95.44 269 CYS A CA 1
ATOM 2037 C C . CYS A 1 269 ? -7.277 -2.496 3.210 1.00 95.44 269 CYS A C 1
ATOM 2039 O O . CYS A 1 269 ? -7.312 -2.335 1.993 1.00 95.44 269 CYS A O 1
ATOM 2041 N N . VAL A 1 270 ? -8.193 -1.961 4.024 1.00 93.56 270 VAL A N 1
ATOM 2042 C CA . VAL A 1 270 ? -9.237 -1.052 3.525 1.00 93.56 270 VAL A CA 1
ATOM 2043 C C . VAL A 1 270 ? -8.602 0.219 2.954 1.00 93.56 270 VAL A C 1
ATOM 2045 O O . VAL A 1 270 ? -8.922 0.585 1.827 1.00 93.56 270 VAL A O 1
ATOM 2048 N N . GLU A 1 271 ? -7.653 0.835 3.663 1.00 95.00 271 GLU A N 1
ATOM 2049 C CA . GLU A 1 271 ? -6.917 2.014 3.180 1.00 95.00 271 GLU A CA 1
ATOM 2050 C C . GLU A 1 271 ? -6.158 1.739 1.872 1.00 95.00 271 GLU A C 1
ATOM 2052 O O . GLU A 1 271 ? -6.171 2.568 0.963 1.00 95.00 271 GLU A O 1
ATOM 2057 N N . TYR A 1 272 ? -5.533 0.567 1.739 1.00 96.12 272 TYR A N 1
ATOM 2058 C CA . TYR A 1 272 ? -4.805 0.164 0.535 1.00 96.12 272 TYR A CA 1
ATOM 2059 C C . TYR A 1 272 ? -5.728 -0.050 -0.657 1.00 96.12 272 TYR A C 1
ATOM 2061 O O . TYR A 1 272 ? -5.403 0.398 -1.755 1.00 96.12 272 TYR A O 1
ATOM 2069 N N . VAL A 1 273 ? -6.888 -0.688 -0.460 1.00 93.75 273 VAL A N 1
ATOM 2070 C CA . VAL A 1 273 ? -7.893 -0.816 -1.525 1.00 93.75 273 VAL A CA 1
ATOM 2071 C C . VAL A 1 273 ? -8.395 0.570 -1.930 1.00 93.75 273 VAL A C 1
ATOM 2073 O O . VAL A 1 273 ? -8.439 0.865 -3.124 1.00 93.75 273 VAL A O 1
ATOM 2076 N N . THR A 1 274 ? -8.703 1.447 -0.969 1.00 92.88 274 THR A N 1
ATOM 2077 C CA . THR A 1 274 ? -9.110 2.833 -1.250 1.00 92.88 274 THR A CA 1
ATOM 2078 C C . THR A 1 274 ? -8.040 3.556 -2.065 1.00 92.88 274 THR A C 1
ATOM 2080 O O . THR A 1 274 ? -8.335 4.100 -3.129 1.00 92.88 274 THR A O 1
ATOM 2083 N N . LEU A 1 275 ? -6.777 3.501 -1.634 1.00 93.38 275 LEU A N 1
ATOM 2084 C CA . LEU A 1 275 ? -5.663 4.134 -2.336 1.00 93.38 275 LEU A CA 1
ATOM 2085 C C . LEU A 1 275 ? -5.487 3.570 -3.754 1.00 93.38 275 LEU A C 1
ATOM 2087 O O . LEU A 1 275 ? -5.376 4.345 -4.705 1.00 93.38 275 LEU A O 1
ATOM 2091 N N . ALA A 1 276 ? -5.529 2.248 -3.921 1.00 91.69 276 ALA A N 1
ATOM 2092 C CA . ALA A 1 276 ? -5.419 1.601 -5.226 1.00 91.69 276 ALA A CA 1
ATOM 2093 C C . ALA A 1 276 ? -6.530 2.065 -6.176 1.00 91.69 276 ALA A C 1
ATOM 2095 O O . ALA A 1 276 ? -6.247 2.479 -7.297 1.00 91.69 276 ALA A O 1
ATOM 2096 N N . LEU A 1 277 ? -7.780 2.107 -5.713 1.00 88.31 277 LEU A N 1
ATOM 2097 C CA . LEU A 1 277 ? -8.914 2.571 -6.516 1.00 88.31 277 LEU A CA 1
ATOM 2098 C C . LEU A 1 277 ? -8.837 4.061 -6.868 1.00 88.31 277 LEU A C 1
ATOM 2100 O O . LEU A 1 277 ? -9.330 4.469 -7.920 1.00 88.31 277 LEU A O 1
ATOM 2104 N N . THR A 1 278 ? -8.227 4.888 -6.016 1.00 88.50 278 THR A N 1
ATOM 2105 C CA . THR A 1 278 ? -8.024 6.312 -6.334 1.00 88.50 278 THR A CA 1
ATOM 2106 C C . THR A 1 278 ? -6.937 6.526 -7.385 1.00 88.50 278 THR A C 1
ATOM 2108 O O . THR A 1 278 ? -7.089 7.400 -8.240 1.00 88.50 278 THR A O 1
ATOM 2111 N N . CYS A 1 279 ? -5.865 5.731 -7.339 1.00 86.12 279 CYS A N 1
ATOM 2112 C CA . CYS A 1 279 ? -4.669 5.920 -8.158 1.00 86.12 279 CYS A CA 1
ATOM 2113 C C . CYS A 1 279 ? -4.683 5.131 -9.474 1.00 86.12 279 CYS A C 1
ATOM 2115 O O . CYS A 1 279 ? -4.046 5.556 -10.439 1.00 86.12 279 CYS A O 1
ATOM 2117 N N . TRP A 1 280 ? -5.362 3.986 -9.526 1.00 88.38 280 TRP A N 1
ATOM 2118 C CA . TRP A 1 280 ? -5.353 3.101 -10.689 1.00 88.38 280 TRP A CA 1
ATOM 2119 C C . TRP A 1 280 ? -6.531 3.373 -11.622 1.00 88.38 280 TRP A C 1
ATOM 2121 O O . TRP A 1 280 ? -7.575 3.901 -11.231 1.00 88.38 280 TRP A O 1
ATOM 2131 N N . HIS A 1 281 ? -6.349 3.018 -12.893 1.00 79.19 281 HIS A N 1
ATOM 2132 C CA . HIS A 1 281 ? -7.404 3.136 -13.888 1.00 79.19 281 HIS A CA 1
ATOM 2133 C C . HIS A 1 281 ? -8.459 2.034 -13.693 1.00 79.19 281 HIS A C 1
ATOM 2135 O O . HIS A 1 281 ? -8.139 0.920 -13.279 1.00 79.19 281 HIS A O 1
ATOM 2141 N N . VAL A 1 282 ? -9.724 2.327 -14.015 1.00 71.62 282 VAL A N 1
ATOM 2142 C CA . VAL A 1 282 ? -10.862 1.411 -13.781 1.00 71.62 282 VAL A CA 1
ATOM 2143 C C . VAL A 1 282 ? -10.707 0.089 -14.544 1.00 71.62 282 VAL A C 1
ATOM 2145 O O . VAL A 1 282 ? -11.198 -0.937 -14.092 1.00 71.62 282 VAL A O 1
ATOM 2148 N N . THR A 1 283 ? -9.949 0.080 -15.641 1.00 72.56 283 THR A N 1
ATOM 2149 C CA . THR A 1 283 ? -9.633 -1.126 -16.432 1.00 72.56 283 THR A CA 1
ATOM 2150 C C . THR A 1 283 ? -8.884 -2.204 -15.651 1.00 72.56 283 THR A C 1
ATOM 2152 O O . THR A 1 283 ? -8.904 -3.361 -16.052 1.00 72.56 283 THR A O 1
ATOM 2155 N N . VAL A 1 284 ? -8.223 -1.855 -14.545 1.00 69.12 284 VAL A N 1
ATOM 2156 C CA . VAL A 1 284 ? -7.568 -2.838 -13.668 1.00 69.12 284 VAL A CA 1
ATOM 2157 C C . VAL A 1 284 ? -8.597 -3.672 -12.898 1.00 69.12 284 VAL A C 1
ATOM 2159 O O . VAL A 1 284 ? -8.293 -4.787 -12.501 1.00 69.12 284 VAL A O 1
ATOM 2162 N N . LEU A 1 285 ? -9.812 -3.150 -12.699 1.00 63.69 285 LEU A N 1
ATOM 2163 C CA . LEU A 1 285 ? -10.895 -3.835 -11.982 1.00 63.69 285 LEU A CA 1
ATOM 2164 C C . LEU A 1 285 ? -11.688 -4.810 -12.858 1.00 63.69 285 LEU A C 1
ATOM 2166 O O . LEU A 1 285 ? -12.518 -5.543 -12.331 1.00 63.69 285 LEU A O 1
ATOM 2170 N N . ASP A 1 286 ? -11.464 -4.778 -14.171 1.00 58.81 286 ASP A N 1
ATOM 2171 C CA . ASP A 1 286 ? -12.150 -5.626 -15.152 1.00 58.81 286 ASP A CA 1
ATOM 2172 C C . ASP A 1 286 ? -11.356 -6.908 -15.480 1.00 58.81 286 ASP A C 1
ATOM 2174 O O . ASP A 1 286 ? -11.825 -7.763 -16.226 1.00 58.81 286 ASP A O 1
ATOM 2178 N N . LYS A 1 287 ? -10.139 -7.031 -14.932 1.00 49.66 287 LYS A N 1
ATOM 2179 C CA . LYS A 1 287 ? -9.239 -8.184 -15.075 1.00 49.66 287 LYS A CA 1
ATOM 2180 C C . LYS A 1 287 ? -9.235 -9.028 -13.807 1.00 49.66 287 LYS A C 1
ATOM 2182 O O . LYS A 1 287 ? -9.176 -10.268 -13.949 1.00 49.66 287 LYS A O 1
#

Secondary structure (DSSP, 8-state):
--GGGHHHHHHHHHHHHHHHHHH-HHHHHHHHHHHHT-S-HHHHHHHHHHHHHHHHHTTT-HHHHTPPPGGGGSS-S-----TTSSS--------------S--------PPPPPP----PPPGGG---PPPPTTSHHHHHHHHHHHHHHHHHTTGGGSTTHHHHHHHHHHHHHHHHT-SSHHHHHHHHHHHHHHHHHSTT-HHHHHHHHHHHHHHHHHTTSS-HHHHHHHHHHHHHHHHHTTTT--HHHHHHHHHHTT-SSHHHHHHHHHHHHHHHHHS-GGGGG-